Protein AF-A0A6A6PU22-F1 (afdb_monomer_lite)

pLDDT: mean 77.35, std 20.65, range [23.67, 95.69]

InterPro domains:
  IPR025676 Clr5 domain [PF14420] (5-61)
  IPR057940 Tri-helical domain [PF24465] (228-273)

Radius of gyration: 30.88 Å; chains: 1; bounding box: 72×54×76 Å

Sequence (273 aa):
MGRPPKYDWDDKRDICYKLWVVDKLSTPNIVKWFAEHFKLPESEVPSVSQFHQKFRNWNFPGRRDKWTEEEYEKLTARTKELFEHYVTAGDIQKTLKEEGWDLNDYDFRALRKKNGMLMRSMNGYKPLPSNKRPRTESDAVEGPTAEEEEQQQQSEDQATPEEDAQQTTLPPEEAARRAQRLAELQMQSDELLRTRKRRRRIRGYGPMPADDPSIGPRYGSETSLDECKAFLQLSNETYMELRDQFEAICREEGIIKMTLCADGQWQAAKDRL

Structure (mmCIF, N/CA/C/O backbone):
data_AF-A0A6A6PU22-F1
#
_entry.id   AF-A0A6A6PU22-F1
#
loop_
_atom_site.group_PDB
_atom_site.id
_atom_site.type_symbol
_atom_site.label_atom_id
_atom_site.label_alt_id
_atom_site.label_comp_id
_atom_site.label_asym_id
_atom_site.label_entity_id
_atom_site.label_seq_id
_atom_site.pdbx_PDB_ins_code
_atom_site.Cartn_x
_atom_site.Cartn_y
_atom_site.Cartn_z
_atom_site.occupancy
_atom_site.B_iso_or_equiv
_atom_site.auth_seq_id
_atom_site.auth_comp_id
_atom_site.auth_asym_id
_atom_site.auth_atom_id
_atom_site.pdbx_PDB_model_num
ATOM 1 N N . MET A 1 1 ? 43.662 0.567 -17.850 1.00 46.34 1 MET A N 1
ATOM 2 C CA . MET A 1 1 ? 42.733 -0.239 -18.672 1.00 46.34 1 MET A CA 1
ATOM 3 C C . MET A 1 1 ? 41.464 -0.482 -17.874 1.00 46.34 1 MET A C 1
ATOM 5 O O . MET A 1 1 ? 41.581 -0.864 -16.717 1.00 46.34 1 MET A O 1
ATOM 9 N N . GLY A 1 2 ? 40.284 -0.211 -18.437 1.00 62.62 2 GLY A N 1
ATOM 10 C CA . GLY A 1 2 ? 39.015 -0.526 -17.769 1.00 62.62 2 GLY A CA 1
ATOM 11 C C . GLY A 1 2 ? 38.776 -2.037 -17.714 1.00 62.62 2 GLY A C 1
ATOM 12 O O . GLY A 1 2 ? 39.268 -2.767 -18.574 1.00 62.62 2 GLY A O 1
ATOM 13 N N . ARG A 1 3 ? 38.028 -2.515 -16.711 1.00 57.47 3 ARG A N 1
ATOM 14 C CA . ARG A 1 3 ? 37.621 -3.927 -16.640 1.00 57.47 3 ARG A CA 1
ATOM 15 C C . ARG A 1 3 ? 36.766 -4.252 -17.878 1.00 57.47 3 ARG A C 1
ATOM 17 O O . ARG A 1 3 ? 35.803 -3.516 -18.106 1.00 57.47 3 ARG A O 1
ATOM 24 N N . PRO A 1 4 ? 37.073 -5.304 -18.660 1.00 61.69 4 PRO A N 1
ATOM 25 C CA . PRO A 1 4 ? 36.241 -5.668 -19.802 1.00 61.69 4 PRO A CA 1
ATOM 26 C C . PRO A 1 4 ? 34.808 -5.975 -19.331 1.00 61.69 4 PRO A C 1
ATOM 28 O O . PRO A 1 4 ? 34.630 -6.506 -18.225 1.00 61.69 4 PRO A O 1
ATOM 31 N N . PRO A 1 5 ? 33.776 -5.620 -20.118 1.00 65.88 5 PRO A N 1
ATOM 32 C CA . PRO A 1 5 ? 32.397 -5.930 -19.767 1.00 65.88 5 PRO A CA 1
ATOM 33 C C . PRO A 1 5 ? 32.222 -7.449 -19.634 1.00 65.88 5 PRO A C 1
ATOM 35 O O . PRO A 1 5 ? 32.740 -8.211 -20.444 1.00 65.88 5 PRO A O 1
ATOM 38 N N . LYS A 1 6 ? 31.475 -7.896 -18.612 1.00 72.31 6 LYS A N 1
ATOM 39 C CA . LYS A 1 6 ? 31.266 -9.331 -18.312 1.00 72.31 6 LYS A CA 1
ATOM 40 C C . LYS A 1 6 ? 30.592 -10.097 -19.467 1.00 72.31 6 LYS A C 1
ATOM 42 O O . LYS A 1 6 ? 30.650 -11.318 -19.501 1.00 72.31 6 LYS A O 1
ATOM 47 N N . TYR A 1 7 ? 29.930 -9.387 -20.375 1.00 80.56 7 TYR A N 1
ATOM 48 C CA . TYR A 1 7 ? 29.180 -9.950 -21.486 1.00 80.56 7 TYR A CA 1
ATOM 49 C C . TYR A 1 7 ? 29.300 -9.033 -22.703 1.00 80.56 7 TYR A C 1
ATOM 51 O O . TYR A 1 7 ? 29.216 -7.809 -22.553 1.00 80.56 7 TYR A O 1
ATOM 59 N N . ASP A 1 8 ? 29.484 -9.626 -23.879 1.00 84.06 8 ASP A N 1
ATOM 60 C CA . ASP A 1 8 ? 29.510 -8.924 -25.160 1.00 84.06 8 ASP A CA 1
ATOM 61 C C . ASP A 1 8 ? 28.083 -8.703 -25.679 1.00 84.06 8 ASP A C 1
ATOM 63 O O . ASP A 1 8 ? 27.262 -9.621 -25.667 1.00 84.06 8 ASP A O 1
ATOM 67 N N . TRP A 1 9 ? 27.791 -7.481 -26.118 1.00 85.94 9 TRP A N 1
ATOM 68 C CA . TRP A 1 9 ? 26.464 -7.025 -26.533 1.00 85.94 9 TRP A CA 1
ATOM 69 C C . TRP A 1 9 ? 26.402 -6.549 -27.988 1.00 85.94 9 TRP A C 1
ATOM 71 O O . TRP A 1 9 ? 25.303 -6.214 -28.439 1.00 85.94 9 TRP A O 1
ATOM 81 N N . ASP A 1 10 ? 27.532 -6.457 -28.689 1.00 79.38 10 ASP A N 1
ATOM 82 C CA . ASP A 1 10 ? 27.624 -5.672 -29.927 1.00 79.38 10 ASP A CA 1
ATOM 83 C C . ASP A 1 10 ? 26.895 -6.348 -31.107 1.00 79.38 10 ASP A C 1
ATOM 85 O O . ASP A 1 10 ? 26.256 -5.677 -31.915 1.00 79.38 10 ASP A O 1
ATOM 89 N N . ASP A 1 11 ? 26.870 -7.680 -31.126 1.00 85.19 11 ASP A N 1
ATOM 90 C CA . ASP A 1 11 ? 26.122 -8.560 -32.040 1.00 85.19 11 ASP A CA 1
ATOM 91 C C . ASP A 1 11 ? 24.646 -8.787 -31.637 1.00 85.19 11 ASP A C 1
ATOM 93 O O . ASP A 1 11 ? 23.828 -9.241 -32.437 1.00 85.19 11 ASP A O 1
ATOM 97 N N . LYS A 1 12 ? 24.274 -8.487 -30.387 1.00 88.75 12 LYS A N 1
ATOM 98 C CA . LYS A 1 12 ? 22.972 -8.874 -29.801 1.00 88.75 12 LYS A CA 1
ATOM 99 C C . LYS A 1 12 ? 21.911 -7.777 -29.856 1.00 88.75 12 LYS A C 1
ATOM 101 O O . LYS A 1 12 ? 20.768 -8.026 -29.465 1.00 88.75 12 LYS A O 1
ATOM 106 N N . ARG A 1 13 ? 22.253 -6.577 -30.337 1.00 91.44 13 ARG A N 1
ATOM 107 C CA . ARG A 1 13 ? 21.328 -5.433 -30.422 1.00 91.44 13 ARG A CA 1
ATOM 108 C C . ARG A 1 13 ? 20.092 -5.743 -31.263 1.00 91.44 13 ARG A C 1
ATOM 110 O O . ARG A 1 13 ? 18.983 -5.511 -30.792 1.00 91.44 13 ARG A O 1
ATOM 117 N N . ASP A 1 14 ? 20.261 -6.298 -32.457 1.00 92.50 14 ASP A N 1
ATOM 118 C CA . ASP A 1 14 ? 19.144 -6.484 -33.393 1.00 92.50 14 ASP A CA 1
ATOM 119 C C . ASP A 1 14 ? 18.253 -7.673 -32.991 1.00 92.50 14 ASP A C 1
ATOM 121 O O . ASP A 1 14 ? 17.027 -7.599 -33.086 1.00 92.50 14 ASP A O 1
ATOM 125 N N . ILE A 1 15 ? 18.855 -8.716 -32.406 1.00 92.88 15 ILE A N 1
ATOM 126 C CA . ILE A 1 15 ? 18.146 -9.815 -31.729 1.00 92.88 15 ILE A CA 1
ATOM 127 C C . ILE A 1 15 ? 17.276 -9.250 -30.597 1.00 92.88 15 ILE A C 1
ATOM 129 O O . ILE A 1 15 ? 16.075 -9.513 -30.534 1.00 92.88 15 ILE A O 1
ATOM 133 N N . CYS A 1 16 ? 17.859 -8.415 -29.731 1.00 92.44 16 CYS A N 1
ATOM 134 C CA . CYS A 1 16 ? 17.120 -7.746 -28.665 1.00 92.44 16 CYS A CA 1
ATOM 135 C C . CYS A 1 16 ? 16.016 -6.830 -29.208 1.00 92.44 16 CYS A C 1
ATOM 137 O O . CYS A 1 16 ? 14.939 -6.793 -28.623 1.00 92.44 16 CYS A O 1
ATOM 139 N N . TYR A 1 17 ? 16.261 -6.099 -30.301 1.00 92.88 17 TYR A N 1
ATOM 140 C CA . TYR A 1 17 ? 15.270 -5.218 -30.919 1.00 92.88 17 TYR A CA 1
ATOM 141 C C . TYR A 1 17 ? 14.059 -6.014 -31.406 1.00 92.88 17 TYR A C 1
ATOM 143 O O . TYR A 1 17 ? 12.930 -5.655 -31.076 1.00 92.88 17 TYR A O 1
ATOM 151 N N . LYS A 1 18 ? 14.279 -7.130 -32.113 1.00 94.19 18 LYS A N 1
ATOM 152 C CA . LYS A 1 18 ? 13.196 -8.011 -32.559 1.00 94.19 18 LYS A CA 1
ATOM 153 C C . LYS A 1 18 ? 12.369 -8.514 -31.371 1.00 94.19 18 LYS A C 1
ATOM 155 O O . LYS A 1 18 ? 11.173 -8.243 -31.308 1.00 94.19 18 LYS A O 1
ATOM 160 N N . LEU A 1 19 ? 13.015 -9.134 -30.384 1.00 93.44 19 LEU A N 1
ATOM 161 C CA . LEU A 1 19 ? 12.325 -9.731 -29.235 1.00 93.44 19 LEU A CA 1
ATOM 162 C C . LEU A 1 19 ? 11.590 -8.689 -28.366 1.00 93.44 19 LEU A C 1
ATOM 164 O O . LEU A 1 19 ? 10.535 -8.979 -27.806 1.00 93.44 19 LEU A O 1
ATOM 168 N N . TRP A 1 20 ? 12.141 -7.478 -28.228 1.00 92.38 20 TRP A N 1
ATOM 169 C CA . TRP A 1 20 ? 11.591 -6.421 -27.370 1.00 92.38 20 TRP A CA 1
ATOM 170 C C . TRP A 1 20 ? 10.543 -5.537 -28.055 1.00 92.38 20 TRP A C 1
ATOM 172 O O . TRP A 1 20 ? 9.548 -5.184 -27.422 1.00 92.38 20 TRP A O 1
ATOM 182 N N . VAL A 1 21 ? 10.777 -5.141 -29.310 1.00 91.06 21 VAL A N 1
ATOM 183 C CA . VAL A 1 21 ? 9.954 -4.160 -30.041 1.00 91.06 21 VAL A CA 1
ATOM 184 C C . VAL A 1 21 ? 8.928 -4.845 -30.935 1.00 91.06 21 VAL A C 1
ATOM 186 O O . VAL A 1 21 ? 7.766 -4.450 -30.922 1.00 91.06 21 VAL A O 1
ATOM 189 N N . VAL A 1 22 ? 9.346 -5.863 -31.693 1.00 91.00 22 VAL A N 1
ATOM 190 C CA . VAL A 1 22 ? 8.478 -6.564 -32.654 1.00 91.00 22 VAL A CA 1
ATOM 191 C C . VAL A 1 22 ? 7.647 -7.625 -31.936 1.00 91.00 22 VAL A C 1
ATOM 193 O O . VAL A 1 22 ? 6.422 -7.570 -31.963 1.00 91.00 22 VAL A O 1
ATOM 196 N N . ASP A 1 23 ? 8.308 -8.528 -31.211 1.00 91.44 23 ASP A N 1
ATOM 197 C CA . ASP A 1 23 ? 7.658 -9.660 -30.536 1.00 91.44 23 ASP A CA 1
ATOM 198 C C . ASP A 1 23 ? 7.106 -9.278 -29.138 1.00 91.44 23 ASP A C 1
ATOM 200 O O . ASP A 1 23 ? 6.469 -10.090 -28.466 1.00 91.44 23 ASP A O 1
ATOM 204 N N . LYS A 1 24 ? 7.360 -8.037 -28.679 1.00 89.88 24 LYS A N 1
ATOM 205 C CA . LYS A 1 24 ? 6.913 -7.436 -27.398 1.00 89.88 24 LYS A CA 1
ATOM 206 C C . LYS A 1 24 ? 7.135 -8.314 -26.148 1.00 89.88 24 LYS A C 1
ATOM 208 O O . LYS A 1 24 ? 6.423 -8.186 -25.146 1.00 89.88 24 LYS A O 1
ATOM 213 N N . LEU A 1 25 ? 8.163 -9.168 -26.149 1.00 91.19 25 LEU A N 1
ATOM 214 C CA . LEU A 1 25 ? 8.409 -10.149 -25.090 1.00 91.19 25 LEU A CA 1
ATOM 215 C C . LEU A 1 25 ? 8.799 -9.515 -23.747 1.00 91.19 25 LEU A C 1
ATOM 217 O O . LEU A 1 25 ? 9.496 -8.498 -23.649 1.00 91.19 25 LEU A O 1
ATOM 221 N N . SER A 1 26 ? 8.378 -10.164 -22.658 1.00 91.56 26 SER A N 1
ATOM 222 C CA . SER A 1 26 ? 8.794 -9.781 -21.308 1.00 91.56 26 SER A CA 1
ATOM 223 C C . SER A 1 26 ? 10.307 -9.989 -21.135 1.00 91.56 26 SER A C 1
ATOM 225 O O . SER A 1 26 ? 10.883 -10.919 -21.690 1.00 91.56 26 SER A O 1
ATOM 227 N N . THR A 1 27 ? 10.985 -9.149 -20.347 1.00 91.31 27 THR A N 1
ATOM 228 C CA . THR A 1 27 ? 12.440 -9.292 -20.133 1.00 91.31 27 THR A CA 1
ATOM 229 C C . THR A 1 27 ? 12.836 -10.646 -19.530 1.00 91.31 27 THR A C 1
ATOM 231 O O . THR A 1 27 ? 13.837 -11.188 -19.981 1.00 91.31 27 THR A O 1
ATOM 234 N N . PRO A 1 28 ? 12.076 -11.235 -18.581 1.00 92.75 28 PRO A N 1
ATOM 235 C CA . PRO A 1 28 ? 12.313 -12.613 -18.148 1.00 92.75 28 PRO A CA 1
ATOM 236 C C . PRO A 1 28 ? 12.214 -13.633 -19.292 1.00 92.75 28 PRO A C 1
ATOM 238 O O . PRO A 1 28 ? 13.047 -14.528 -19.378 1.00 92.75 28 PRO A O 1
ATOM 241 N N . ASN A 1 29 ? 11.259 -13.474 -20.216 1.00 93.50 29 ASN A N 1
ATOM 242 C CA . ASN A 1 29 ? 11.147 -14.360 -21.380 1.00 93.50 29 ASN A CA 1
ATOM 243 C C . ASN A 1 29 ? 12.301 -14.148 -22.372 1.00 93.50 29 ASN A C 1
ATOM 245 O O . ASN A 1 29 ? 12.759 -15.114 -22.966 1.00 93.50 29 ASN A O 1
ATOM 249 N N . ILE A 1 30 ? 12.817 -12.920 -22.510 1.00 92.56 30 ILE A N 1
ATOM 250 C CA . ILE A 1 30 ? 14.032 -12.644 -23.293 1.00 92.56 30 ILE A CA 1
ATOM 251 C C . ILE A 1 30 ? 15.245 -13.341 -22.659 1.00 92.56 30 ILE A C 1
ATOM 253 O O . ILE A 1 30 ? 15.998 -13.987 -23.375 1.00 92.56 30 ILE A O 1
ATOM 257 N N . VAL A 1 31 ? 15.420 -13.286 -21.333 1.00 92.00 31 VAL A N 1
ATOM 258 C CA . VAL A 1 31 ? 16.508 -14.006 -20.634 1.00 92.00 31 VAL A CA 1
ATOM 259 C C . VAL A 1 31 ? 16.431 -15.516 -20.903 1.00 92.00 31 VAL A C 1
ATOM 261 O O . VAL A 1 31 ? 17.437 -16.110 -21.287 1.00 92.00 31 VAL A O 1
ATOM 264 N N . LYS A 1 32 ? 15.238 -16.119 -20.798 1.00 92.12 32 LYS A N 1
ATOM 265 C CA . LYS A 1 32 ? 15.017 -17.539 -21.127 1.00 92.12 32 LYS A CA 1
ATOM 266 C C . LYS A 1 32 ? 15.314 -17.861 -22.590 1.00 92.12 32 LYS A C 1
ATOM 268 O O . LYS A 1 32 ? 16.071 -18.784 -22.864 1.00 92.12 32 LYS A O 1
ATOM 273 N N . TRP A 1 33 ? 14.808 -17.050 -23.520 1.00 93.62 33 TRP A N 1
ATOM 274 C CA . TRP A 1 33 ? 15.092 -17.197 -24.948 1.00 93.62 33 TRP A CA 1
ATOM 275 C C . TRP A 1 33 ? 16.598 -17.127 -25.236 1.00 93.62 33 TRP A C 1
ATOM 277 O O . TRP A 1 33 ? 17.108 -17.903 -26.035 1.00 93.62 33 TRP A O 1
ATOM 287 N N . PHE A 1 34 ? 17.338 -16.242 -24.558 1.00 91.00 34 PHE A N 1
ATOM 288 C CA . PHE A 1 34 ? 18.797 -16.169 -24.679 1.00 91.00 34 PHE A CA 1
ATOM 289 C C . PHE A 1 34 ? 19.492 -17.422 -24.119 1.00 91.00 34 PHE A C 1
ATOM 291 O O . PHE A 1 34 ? 20.426 -17.913 -24.751 1.00 91.00 34 PHE A O 1
ATOM 298 N N . ALA A 1 35 ? 19.037 -17.969 -22.987 1.00 91.00 35 ALA A N 1
ATOM 299 C CA . ALA A 1 35 ? 19.557 -19.230 -22.450 1.00 91.00 35 ALA A CA 1
ATOM 300 C C . ALA A 1 35 ? 19.345 -20.396 -23.437 1.00 91.00 35 ALA A C 1
ATOM 302 O O . ALA A 1 35 ? 20.285 -21.125 -23.750 1.00 91.00 35 ALA A O 1
ATOM 303 N N . GLU A 1 36 ? 18.138 -20.517 -23.996 1.00 92.44 36 GLU A N 1
ATOM 304 C CA . GLU A 1 36 ? 17.762 -21.553 -24.968 1.00 92.44 36 GLU A CA 1
ATOM 305 C C . GLU A 1 36 ? 18.513 -21.407 -26.304 1.00 92.44 36 GLU A C 1
ATOM 307 O O . GLU A 1 36 ? 19.119 -22.365 -26.789 1.00 92.44 36 GLU A O 1
ATOM 312 N N . HIS A 1 37 ? 18.519 -20.206 -26.891 1.00 89.44 37 HIS A N 1
ATOM 313 C CA . HIS A 1 37 ? 19.095 -19.939 -28.212 1.00 89.44 37 HIS A CA 1
ATOM 314 C C . HIS A 1 37 ? 20.625 -20.058 -28.228 1.00 89.44 37 HIS A C 1
ATOM 316 O O . HIS A 1 37 ? 21.193 -20.612 -29.169 1.00 89.44 37 HIS A O 1
ATOM 322 N N . PHE A 1 38 ? 21.303 -19.565 -27.186 1.00 87.69 38 PHE A N 1
ATOM 323 C CA . PHE A 1 38 ? 22.763 -19.657 -27.068 1.00 87.69 38 PHE A CA 1
ATOM 324 C C . PHE A 1 38 ? 23.237 -20.916 -26.321 1.00 87.69 38 PHE A C 1
ATOM 326 O O . PHE A 1 38 ? 24.442 -21.147 -26.247 1.00 87.69 38 PHE A O 1
ATOM 333 N N . LYS A 1 39 ? 22.314 -21.747 -25.811 1.00 86.94 39 LYS A N 1
ATOM 334 C CA . LYS A 1 39 ? 22.587 -22.960 -25.013 1.00 86.94 39 LYS A CA 1
ATOM 335 C C . LYS A 1 39 ? 23.471 -22.690 -23.788 1.00 86.94 39 LYS A C 1
ATOM 337 O O . LYS A 1 39 ? 24.333 -23.496 -23.441 1.00 86.94 39 LYS A O 1
ATOM 342 N N . LEU A 1 40 ? 23.251 -21.543 -23.148 1.00 85.88 40 LEU A N 1
ATOM 343 C CA . LEU A 1 40 ? 23.975 -21.094 -21.958 1.00 85.88 40 LEU A CA 1
ATOM 344 C C . LEU A 1 40 ? 23.133 -21.343 -20.698 1.00 85.88 40 LEU A C 1
ATOM 346 O O . LEU A 1 40 ? 21.909 -21.198 -20.753 1.00 85.88 40 LEU A O 1
ATOM 350 N N . PRO A 1 41 ? 23.748 -21.659 -19.545 1.00 83.81 41 PRO A N 1
ATOM 351 C CA . PRO A 1 41 ? 23.024 -21.681 -18.280 1.00 83.81 41 PRO A CA 1
ATOM 352 C C . PRO A 1 41 ? 22.524 -20.269 -17.929 1.00 83.81 41 PRO A C 1
ATOM 354 O O . PRO A 1 41 ? 23.190 -19.269 -18.204 1.00 83.81 41 PRO A O 1
ATOM 357 N N . GLU A 1 42 ? 21.366 -20.167 -17.268 1.00 79.44 42 GLU A N 1
ATOM 358 C CA . GLU A 1 42 ? 20.731 -18.877 -16.926 1.00 79.44 42 GLU A CA 1
ATOM 359 C C . GLU A 1 42 ? 21.626 -17.972 -16.043 1.00 79.44 42 GLU A C 1
ATOM 361 O O . GLU A 1 42 ? 21.473 -16.753 -16.035 1.00 79.44 42 GLU A O 1
ATOM 366 N N . SER A 1 43 ? 22.621 -18.548 -15.359 1.00 82.50 43 SER A N 1
ATOM 367 C CA . SER A 1 43 ? 23.655 -17.847 -14.582 1.00 82.50 43 SER A CA 1
ATOM 368 C C . SER A 1 43 ? 24.703 -17.092 -15.420 1.00 82.50 43 SER A C 1
ATOM 370 O O . SER A 1 43 ? 25.344 -16.164 -14.909 1.00 82.50 43 SER A O 1
ATOM 372 N N . GLU A 1 44 ? 24.902 -17.478 -16.683 1.00 83.25 44 GLU A N 1
ATOM 373 C CA . GLU A 1 44 ? 25.833 -16.839 -17.627 1.00 83.25 44 GLU A CA 1
ATOM 374 C C . GLU A 1 44 ? 25.142 -15.802 -18.522 1.00 83.25 44 GLU A C 1
ATOM 376 O O . GLU A 1 44 ? 25.787 -14.867 -19.006 1.00 83.25 44 GLU A O 1
ATOM 381 N N . VAL A 1 45 ? 23.822 -15.911 -18.686 1.00 86.69 45 VAL A N 1
ATOM 382 C CA . VAL A 1 45 ? 22.998 -14.908 -19.370 1.00 86.69 45 VAL A CA 1
ATOM 383 C C . VAL A 1 45 ? 22.958 -13.605 -18.544 1.00 86.69 45 VAL A C 1
ATOM 385 O O . VAL A 1 45 ? 22.936 -13.641 -17.309 1.00 86.69 45 VAL A O 1
ATOM 388 N N . PRO A 1 46 ? 22.950 -12.410 -19.171 1.00 88.38 46 PRO A N 1
ATOM 389 C CA . PRO A 1 46 ? 22.846 -11.160 -18.430 1.00 88.38 46 PRO A CA 1
ATOM 390 C C . PRO A 1 46 ? 21.557 -11.067 -17.616 1.00 88.38 46 PRO A C 1
ATOM 392 O O . PRO A 1 46 ? 20.477 -11.441 -18.066 1.00 88.38 46 PRO A O 1
ATOM 395 N N . SER A 1 47 ? 21.645 -10.482 -16.424 1.00 90.25 47 SER A N 1
ATOM 396 C CA . SER A 1 47 ? 20.463 -10.295 -15.582 1.00 90.25 47 SER A CA 1
ATOM 397 C C . SER A 1 47 ? 19.461 -9.313 -16.206 1.00 90.25 47 SER A C 1
ATOM 399 O O . SER A 1 47 ? 19.830 -8.402 -16.950 1.00 90.25 47 SER A O 1
ATOM 401 N N . VAL A 1 48 ? 18.183 -9.442 -15.832 1.00 90.94 48 VAL A N 1
ATOM 402 C CA . VAL A 1 48 ? 17.068 -8.576 -16.280 1.00 90.94 48 VAL A CA 1
ATOM 403 C C . VAL A 1 48 ? 17.410 -7.076 -16.220 1.00 90.94 48 VAL A C 1
ATOM 405 O O . VAL A 1 48 ? 17.082 -6.324 -17.137 1.00 90.94 48 VAL A O 1
ATOM 408 N N . SER A 1 49 ? 18.129 -6.643 -15.177 1.00 89.75 49 SER A N 1
ATOM 409 C CA . SER A 1 49 ? 18.570 -5.250 -15.007 1.00 89.75 49 SER A CA 1
ATOM 410 C C . SER A 1 49 ? 19.590 -4.801 -16.068 1.00 89.75 49 SER A C 1
ATOM 412 O O . SER A 1 49 ? 19.518 -3.670 -16.551 1.00 89.75 49 SER A O 1
ATOM 414 N N . GLN A 1 50 ? 20.498 -5.685 -16.500 1.00 91.50 50 GLN A N 1
ATOM 415 C CA . GLN A 1 50 ? 21.455 -5.388 -17.574 1.00 91.50 50 GLN A CA 1
ATOM 416 C C . GLN A 1 50 ? 20.746 -5.240 -18.924 1.00 91.50 50 GLN A C 1
ATOM 418 O O . GLN A 1 50 ? 21.025 -4.286 -19.649 1.00 91.50 50 GLN A O 1
ATOM 423 N N . PHE A 1 51 ? 19.763 -6.099 -19.222 1.00 92.44 51 PHE A N 1
ATOM 424 C CA . PHE A 1 51 ? 18.887 -5.919 -20.386 1.00 92.44 51 PHE A CA 1
ATOM 425 C C . PHE A 1 51 ? 18.148 -4.569 -20.328 1.00 92.44 51 PHE A C 1
ATOM 427 O O . PHE A 1 51 ? 18.197 -3.804 -21.287 1.00 92.44 51 PHE A O 1
ATOM 434 N N . HIS A 1 52 ? 17.552 -4.192 -19.187 1.00 91.12 52 HIS A N 1
ATOM 435 C CA . HIS A 1 52 ? 16.916 -2.868 -19.020 1.00 91.12 52 HIS A CA 1
ATOM 436 C C . HIS A 1 52 ? 17.892 -1.692 -19.151 1.00 91.12 52 HIS A C 1
ATOM 438 O O . HIS A 1 52 ? 17.500 -0.610 -19.587 1.00 91.12 52 HIS A O 1
ATOM 444 N N . GLN A 1 53 ? 19.154 -1.851 -18.752 1.00 91.88 53 GLN A N 1
ATOM 445 C CA . GLN A 1 53 ? 20.185 -0.838 -18.976 1.00 91.88 53 GLN A CA 1
ATOM 446 C C . GLN A 1 53 ? 20.525 -0.721 -20.467 1.00 91.88 53 GLN A C 1
ATOM 448 O O . GLN A 1 53 ? 20.572 0.387 -20.993 1.00 91.88 53 GLN A O 1
ATOM 453 N N . LYS A 1 54 ? 20.690 -1.843 -21.172 1.00 92.12 54 LYS A N 1
ATOM 454 C CA . LYS A 1 54 ? 21.020 -1.860 -22.604 1.00 92.12 54 LYS A CA 1
ATOM 455 C C . LYS A 1 54 ? 19.879 -1.348 -23.480 1.00 92.12 54 LYS A C 1
ATOM 457 O O . LYS A 1 54 ? 20.135 -0.521 -24.346 1.00 92.12 54 LYS A O 1
ATOM 462 N N . PHE A 1 55 ? 18.628 -1.714 -23.198 1.00 93.44 55 PHE A N 1
ATOM 463 C CA . PHE A 1 55 ? 17.462 -1.193 -23.928 1.00 93.44 55 PHE A CA 1
ATOM 464 C C . PHE A 1 55 ? 17.318 0.329 -23.774 1.00 93.44 55 PHE A C 1
ATOM 466 O O . PHE A 1 55 ? 16.982 1.009 -24.741 1.00 93.44 55 PHE A O 1
ATOM 473 N N . ARG A 1 56 ? 17.649 0.881 -22.593 1.00 90.88 56 ARG A N 1
ATOM 474 C CA . ARG A 1 56 ? 17.746 2.336 -22.387 1.00 90.88 56 ARG A CA 1
ATOM 475 C C . ARG A 1 56 ? 18.902 2.946 -23.181 1.00 90.88 56 ARG A C 1
ATOM 477 O O . ARG A 1 56 ? 18.679 3.904 -23.905 1.00 90.88 56 ARG A O 1
ATOM 484 N N . ASN A 1 57 ? 20.104 2.372 -23.106 1.00 91.94 57 ASN A N 1
ATOM 485 C CA . ASN A 1 57 ? 21.280 2.872 -23.833 1.00 91.94 57 ASN A CA 1
ATOM 486 C C . ASN A 1 57 ? 21.109 2.827 -25.365 1.00 91.94 57 ASN A C 1
ATOM 488 O O . ASN A 1 57 ? 21.685 3.650 -26.070 1.00 91.94 57 ASN A O 1
ATOM 492 N N . TRP A 1 58 ? 20.331 1.876 -25.886 1.00 92.44 58 TRP A N 1
ATOM 493 C CA . TRP A 1 58 ? 20.010 1.755 -27.311 1.00 92.44 58 TRP A CA 1
ATOM 494 C C . TRP A 1 58 ? 18.757 2.534 -27.742 1.00 92.44 58 TRP A C 1
ATOM 496 O O . TRP A 1 58 ? 18.392 2.459 -28.915 1.00 92.44 58 TRP A O 1
ATOM 506 N N . ASN A 1 59 ? 18.116 3.275 -26.828 1.00 90.62 59 ASN A N 1
ATOM 507 C CA . ASN A 1 59 ? 16.883 4.037 -27.054 1.00 90.62 59 ASN A CA 1
ATOM 508 C C . ASN A 1 59 ? 15.732 3.201 -27.645 1.00 90.62 59 ASN A C 1
ATOM 510 O O . ASN A 1 59 ? 15.007 3.658 -28.529 1.00 90.62 59 ASN A O 1
ATOM 514 N N . PHE A 1 60 ? 15.553 1.964 -27.173 1.00 92.38 60 PHE A N 1
ATOM 515 C CA . PHE A 1 60 ? 14.421 1.145 -27.607 1.00 92.38 60 PHE A CA 1
ATOM 516 C C . PHE A 1 60 ? 13.095 1.732 -27.087 1.00 92.38 60 PHE A C 1
ATOM 518 O O . PHE A 1 60 ? 13.036 2.171 -25.932 1.00 92.38 60 PHE A O 1
ATOM 525 N N . PRO A 1 61 ? 12.014 1.719 -27.894 1.00 87.56 61 PRO A N 1
ATOM 526 C CA . PRO A 1 61 ? 10.691 2.128 -27.433 1.00 87.56 61 PRO A CA 1
ATOM 527 C C . PRO A 1 61 ? 10.201 1.220 -26.295 1.00 87.56 61 PRO A C 1
ATOM 529 O O . PRO A 1 61 ? 10.690 0.106 -26.104 1.00 87.56 61 PRO A O 1
ATOM 532 N N . GLY A 1 62 ? 9.228 1.687 -25.512 1.00 83.50 62 GLY A N 1
ATOM 533 C CA . GLY A 1 62 ? 8.567 0.836 -24.519 1.00 83.50 62 GLY A CA 1
ATOM 534 C C . GLY A 1 62 ? 7.763 -0.280 -25.196 1.00 83.50 62 GLY A C 1
ATOM 535 O O . GLY A 1 62 ? 7.246 -0.083 -26.287 1.00 83.50 62 GLY A 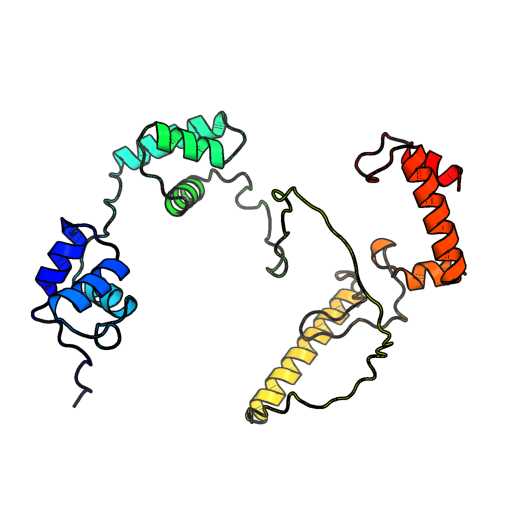O 1
ATOM 536 N N . ARG A 1 63 ? 7.617 -1.443 -24.541 1.00 81.75 63 ARG A N 1
ATOM 537 C CA . ARG A 1 63 ? 6.812 -2.565 -25.083 1.00 81.75 63 ARG A CA 1
ATOM 538 C C . ARG A 1 63 ? 5.326 -2.241 -25.250 1.00 81.75 63 ARG A C 1
ATOM 540 O O . ARG A 1 63 ? 4.651 -2.875 -26.053 1.00 81.75 63 ARG A O 1
ATOM 547 N N . ARG A 1 64 ? 4.812 -1.319 -24.431 1.00 78.69 64 ARG A N 1
ATOM 548 C CA . ARG A 1 64 ? 3.473 -0.753 -24.591 1.00 78.69 64 ARG A CA 1
ATOM 549 C C . ARG A 1 64 ? 3.590 0.498 -25.434 1.00 78.69 64 ARG A C 1
ATOM 551 O O . ARG A 1 64 ? 4.397 1.375 -25.113 1.00 78.69 64 ARG A O 1
ATOM 558 N N . ASP A 1 65 ? 2.757 0.566 -26.459 1.00 79.06 65 ASP A N 1
ATOM 559 C CA . ASP A 1 65 ? 2.555 1.791 -27.208 1.00 79.06 65 ASP A CA 1
ATOM 560 C C . ASP A 1 65 ? 1.944 2.821 -26.254 1.00 79.06 65 ASP A C 1
ATOM 562 O O . ASP A 1 65 ? 1.097 2.499 -25.415 1.00 79.06 65 ASP A O 1
ATOM 566 N N . LYS A 1 66 ? 2.442 4.054 -26.311 1.00 78.94 66 LYS A N 1
ATOM 567 C CA . LYS A 1 66 ? 1.840 5.148 -25.551 1.00 78.94 66 LYS A CA 1
ATOM 568 C C . LYS A 1 66 ? 0.572 5.558 -26.283 1.00 78.94 66 LYS A C 1
ATOM 570 O O . LYS A 1 66 ? 0.634 5.748 -27.495 1.00 78.94 66 LYS A O 1
ATOM 575 N N . TRP A 1 67 ? -0.520 5.754 -25.547 1.00 83.06 67 TRP A N 1
ATOM 576 C CA . TRP A 1 67 ? -1.705 6.404 -26.099 1.00 83.06 67 TRP A CA 1
ATOM 577 C C . TRP A 1 67 ? -1.315 7.740 -26.731 1.00 83.06 67 TRP A C 1
ATOM 579 O O . TRP A 1 67 ? -0.516 8.499 -26.169 1.00 83.06 67 TRP A O 1
ATOM 589 N N . THR A 1 68 ? -1.876 8.003 -27.902 1.00 86.31 68 THR A N 1
ATOM 590 C CA . THR A 1 68 ? -1.854 9.321 -28.534 1.00 86.31 68 THR A CA 1
ATOM 591 C C . THR A 1 68 ? -2.559 10.341 -27.636 1.00 86.31 68 THR A C 1
ATOM 593 O O . THR A 1 68 ? -3.353 9.972 -26.768 1.00 86.31 68 THR A O 1
ATOM 596 N N . GLU A 1 69 ? -2.289 11.638 -27.818 1.00 87.06 69 GLU A N 1
ATOM 597 C CA . GLU A 1 69 ? -2.924 12.662 -26.972 1.00 87.06 69 GLU A CA 1
ATOM 598 C C . GLU A 1 69 ? -4.458 12.635 -27.129 1.00 87.06 69 GLU A C 1
ATOM 600 O O . GLU A 1 69 ? -5.171 12.710 -26.135 1.00 87.06 69 GLU A O 1
ATOM 605 N N . GLU A 1 70 ? -4.975 12.380 -28.339 1.00 88.00 70 GLU A N 1
ATOM 606 C CA . GLU A 1 70 ? -6.417 12.216 -28.585 1.00 88.00 70 GLU A CA 1
ATOM 607 C C . GLU A 1 70 ? -7.031 11.021 -27.840 1.00 88.00 70 GLU A C 1
ATOM 609 O O . GLU A 1 70 ? -8.142 11.108 -27.316 1.00 88.00 70 GLU A O 1
ATOM 614 N N . GLU A 1 71 ? -6.339 9.879 -27.805 1.00 88.31 71 GLU A N 1
ATOM 615 C CA . GLU A 1 71 ? -6.770 8.709 -27.033 1.00 88.31 71 GLU A CA 1
ATOM 616 C C . GLU A 1 71 ? -6.730 9.008 -25.534 1.00 88.31 71 GLU A C 1
ATOM 618 O O . GLU A 1 71 ? -7.669 8.665 -24.819 1.00 88.31 71 GLU A O 1
ATOM 623 N N . TYR A 1 72 ? -5.688 9.699 -25.061 1.00 88.62 72 TYR A N 1
ATOM 624 C CA . TYR A 1 72 ? -5.559 10.128 -23.670 1.00 88.62 72 TYR A CA 1
ATOM 625 C C . TYR A 1 72 ? -6.666 11.118 -23.259 1.00 88.62 72 TYR A C 1
ATOM 627 O O . TYR A 1 72 ? -7.180 11.037 -22.137 1.00 88.62 72 TYR A O 1
ATOM 635 N N . GLU A 1 73 ? -7.072 12.026 -24.150 1.00 90.19 73 GLU A N 1
ATOM 636 C CA . GLU A 1 73 ? -8.201 12.940 -23.951 1.00 90.19 73 GLU A CA 1
ATOM 637 C C . GLU A 1 73 ? -9.539 12.194 -23.905 1.00 90.19 73 GLU A C 1
ATOM 639 O O . GLU A 1 73 ? -10.283 12.361 -22.936 1.00 90.19 73 GLU A O 1
ATOM 644 N N . LYS A 1 74 ? -9.819 11.318 -24.883 1.00 91.62 74 LYS A N 1
ATOM 645 C CA . LYS A 1 74 ? -11.033 10.473 -24.924 1.00 91.62 74 LYS A CA 1
ATOM 646 C C . LYS A 1 74 ? -11.150 9.611 -23.663 1.00 91.62 74 LYS A C 1
ATOM 648 O O . LYS A 1 74 ? -12.183 9.624 -22.994 1.00 91.62 74 LYS A O 1
ATOM 653 N N . LEU A 1 75 ? -10.063 8.941 -23.284 1.00 90.69 75 LEU A N 1
ATOM 654 C CA . LEU A 1 75 ? -9.949 8.162 -22.053 1.00 90.69 75 LEU A CA 1
ATOM 655 C C . LEU A 1 75 ? -10.164 9.029 -20.804 1.00 90.69 75 LEU A C 1
ATOM 657 O O . LEU A 1 75 ? -10.872 8.625 -19.882 1.00 90.69 75 LEU A O 1
ATOM 661 N N . THR A 1 76 ? -9.581 10.229 -20.755 1.00 90.81 76 THR A N 1
ATOM 662 C CA . THR A 1 76 ? -9.765 11.169 -19.639 1.00 90.81 76 THR A CA 1
ATOM 663 C C . THR A 1 76 ? -11.219 11.624 -19.520 1.00 90.81 76 THR A C 1
ATOM 665 O O . THR A 1 76 ? -11.741 11.654 -18.407 1.00 90.81 76 THR A O 1
ATOM 668 N N . ALA A 1 77 ? -11.877 11.957 -20.633 1.00 91.12 77 ALA A N 1
ATOM 669 C CA . ALA A 1 77 ? -13.281 12.355 -20.663 1.00 91.12 77 ALA A CA 1
ATOM 670 C C . ALA A 1 77 ? -14.193 11.214 -20.189 1.00 91.12 77 ALA A C 1
ATOM 672 O O . ALA A 1 77 ? -14.966 11.405 -19.251 1.00 91.12 77 ALA A O 1
ATOM 673 N N . ARG A 1 78 ? -14.016 10.005 -20.737 1.00 91.31 78 ARG A N 1
ATOM 674 C CA . ARG A 1 78 ? -14.784 8.822 -20.331 1.00 91.31 78 ARG A CA 1
ATOM 675 C C . ARG A 1 78 ? -14.555 8.454 -18.865 1.00 91.31 78 ARG A C 1
ATOM 677 O O . ARG A 1 78 ? -15.500 8.179 -18.138 1.00 91.31 78 ARG A O 1
ATOM 684 N N . THR A 1 79 ? -13.313 8.529 -18.384 1.00 89.88 79 THR A N 1
ATOM 685 C CA . THR A 1 79 ? -13.005 8.273 -16.966 1.00 89.88 79 THR A CA 1
ATOM 686 C C . THR A 1 79 ? -13.656 9.308 -16.040 1.00 89.88 79 THR A C 1
ATOM 688 O O . THR A 1 79 ? -14.025 8.944 -14.929 1.00 89.88 79 THR A O 1
ATOM 691 N N . LYS A 1 80 ? -13.823 10.572 -16.466 1.00 88.25 80 LYS A N 1
ATOM 692 C CA . LYS A 1 80 ? -14.548 11.598 -15.689 1.00 88.25 80 LYS A CA 1
ATOM 693 C C . LYS A 1 80 ? -16.045 11.306 -15.617 1.00 88.25 80 LYS A C 1
ATOM 695 O O . LYS A 1 80 ? -16.584 11.298 -14.521 1.00 88.25 80 LYS A O 1
ATOM 700 N N . GLU A 1 81 ? -16.674 10.990 -16.746 1.00 90.44 81 GLU A N 1
ATOM 701 C CA . GLU A 1 81 ? -18.085 10.583 -16.809 1.00 90.44 81 GLU A CA 1
ATOM 702 C C . GLU A 1 81 ? -18.353 9.372 -15.894 1.00 90.44 81 GLU A C 1
ATOM 704 O O . GLU A 1 81 ? -19.228 9.399 -15.030 1.00 90.44 81 GLU A O 1
ATOM 709 N N . LEU A 1 82 ? -17.516 8.333 -15.989 1.00 89.12 82 LEU A N 1
ATOM 710 C CA . LEU A 1 82 ? -17.588 7.178 -15.093 1.00 89.12 82 LEU A CA 1
ATOM 711 C C . LEU A 1 82 ? -17.298 7.560 -13.625 1.00 89.12 82 LEU A C 1
ATOM 713 O O . LEU A 1 82 ? -17.877 6.977 -12.718 1.00 89.12 82 LEU A O 1
ATOM 717 N N . PHE A 1 83 ? -16.439 8.543 -13.352 1.00 85.31 83 PHE A N 1
ATOM 718 C CA . PHE A 1 83 ? -16.169 9.013 -11.988 1.00 85.31 83 PHE A CA 1
ATOM 719 C C . PHE A 1 83 ? -17.329 9.819 -11.376 1.00 85.31 83 PHE A C 1
ATOM 721 O O . PHE A 1 83 ? -17.467 9.840 -10.155 1.00 85.31 83 PHE A O 1
ATOM 728 N N . GLU A 1 84 ? -18.176 10.444 -12.195 1.00 84.50 84 GLU A N 1
ATOM 729 C CA . GLU A 1 84 ? -19.406 11.116 -11.752 1.00 84.50 84 GLU A CA 1
ATOM 730 C C . GLU A 1 84 ? -20.541 10.117 -11.457 1.00 84.50 84 GLU A C 1
ATOM 732 O O . GLU A 1 84 ? -21.367 10.368 -10.578 1.00 84.50 84 GLU A O 1
ATOM 737 N N . HIS A 1 85 ? -20.560 8.963 -12.137 1.00 78.12 85 HIS A N 1
ATOM 738 C CA . HIS A 1 85 ? -21.609 7.946 -11.990 1.00 78.12 85 HIS A CA 1
ATOM 739 C C . HIS A 1 85 ? -21.279 6.778 -11.041 1.00 78.12 85 HIS A C 1
ATOM 741 O O . HIS A 1 85 ? -22.198 6.210 -10.449 1.00 78.12 85 HIS A O 1
ATOM 747 N N . TYR A 1 86 ? -20.009 6.389 -10.883 1.00 71.81 86 TYR A N 1
ATOM 748 C CA . TYR A 1 86 ? -19.622 5.175 -10.150 1.00 71.81 86 TYR A CA 1
ATOM 749 C C . TYR A 1 86 ? -18.995 5.469 -8.783 1.00 71.81 86 TYR A C 1
ATOM 751 O O . TYR A 1 86 ? -18.091 6.289 -8.635 1.00 71.81 86 TYR A O 1
ATOM 759 N N . VAL A 1 87 ? -19.424 4.709 -7.771 1.00 63.44 87 VAL A N 1
ATOM 760 C CA . VAL A 1 87 ? -18.982 4.876 -6.376 1.00 63.44 87 VAL A CA 1
ATOM 761 C C . VAL A 1 87 ? -17.566 4.332 -6.135 1.00 63.44 87 VAL A C 1
ATOM 763 O O . VAL A 1 87 ? -16.858 4.839 -5.259 1.00 63.44 87 VAL A O 1
ATOM 766 N N . THR A 1 88 ? -17.118 3.313 -6.885 1.00 78.00 88 THR A N 1
ATOM 767 C CA . THR A 1 88 ? -15.816 2.663 -6.645 1.00 78.00 88 THR A CA 1
ATOM 768 C C . THR A 1 88 ? -14.817 2.797 -7.793 1.00 78.00 88 THR A C 1
ATOM 770 O O . THR A 1 88 ? -15.138 2.884 -8.975 1.00 78.00 88 THR A O 1
ATOM 773 N N . ALA A 1 89 ? -13.539 2.771 -7.413 1.00 81.12 89 ALA A N 1
ATOM 774 C CA . ALA A 1 89 ? -12.405 2.797 -8.327 1.00 81.12 89 ALA A CA 1
ATOM 775 C C . ALA A 1 89 ? -12.303 1.557 -9.231 1.00 81.12 89 ALA A C 1
ATOM 777 O O . ALA A 1 89 ? -11.733 1.661 -10.316 1.00 81.12 89 ALA A O 1
ATOM 778 N N . GLY A 1 90 ? -12.765 0.400 -8.745 1.00 84.19 90 GLY A N 1
ATOM 779 C CA . GLY A 1 90 ? -12.641 -0.878 -9.445 1.00 84.19 90 GLY A CA 1
ATOM 780 C C . GLY A 1 90 ? -13.618 -0.973 -10.608 1.00 84.19 90 GLY A C 1
ATOM 781 O O . GLY A 1 90 ? -13.219 -1.363 -11.703 1.00 84.19 90 GLY A O 1
ATOM 782 N N . ASP A 1 91 ? -14.855 -0.525 -10.390 1.00 86.81 91 ASP A N 1
ATOM 783 C CA . ASP A 1 91 ? -15.918 -0.564 -11.398 1.00 86.81 91 ASP A CA 1
ATOM 784 C C . ASP A 1 91 ? -15.544 0.282 -12.619 1.00 86.81 91 ASP A C 1
ATOM 786 O O . ASP A 1 91 ? -15.557 -0.221 -13.737 1.00 86.81 91 ASP A O 1
ATOM 790 N N . ILE A 1 92 ? -15.062 1.513 -12.398 1.00 87.56 92 ILE A N 1
ATOM 791 C CA . ILE A 1 92 ? -14.567 2.404 -13.463 1.00 87.56 92 ILE A CA 1
ATOM 792 C C . ILE A 1 92 ? -13.481 1.710 -14.304 1.00 87.56 92 ILE A C 1
ATOM 794 O O . ILE A 1 92 ? -13.511 1.766 -15.531 1.00 87.56 92 ILE A O 1
ATOM 798 N N . GLN A 1 93 ? -12.517 1.031 -13.667 1.00 89.38 93 GLN A N 1
ATOM 799 C CA . GLN A 1 93 ? -11.455 0.330 -14.396 1.00 89.38 93 GLN A CA 1
ATOM 800 C C . GLN A 1 93 ? -11.982 -0.904 -15.149 1.00 89.38 93 GLN A C 1
ATOM 802 O O . GLN A 1 93 ? -11.463 -1.227 -16.217 1.00 89.38 93 GLN A O 1
ATOM 807 N N . LYS A 1 94 ? -12.994 -1.596 -14.611 1.00 89.81 94 LYS A N 1
ATOM 808 C CA . LYS A 1 94 ? -13.648 -2.737 -15.263 1.00 89.81 94 LYS A CA 1
ATOM 809 C C . LYS A 1 94 ? -14.400 -2.286 -16.515 1.00 89.81 94 LYS A C 1
ATOM 811 O O . LYS A 1 94 ? -14.139 -2.830 -17.582 1.00 89.81 94 LYS A O 1
ATOM 816 N N . THR A 1 95 ? -15.223 -1.243 -16.411 1.00 90.06 95 THR A N 1
ATOM 817 C CA . THR A 1 95 ? -15.969 -0.673 -17.542 1.00 90.06 95 THR A CA 1
ATOM 818 C C . THR A 1 95 ? -15.035 -0.174 -18.646 1.00 90.06 95 THR A C 1
ATOM 820 O O . THR A 1 95 ? -15.238 -0.511 -19.805 1.00 90.06 95 THR A O 1
ATOM 823 N N . LEU A 1 96 ? -13.938 0.519 -18.311 1.00 90.44 96 LEU A N 1
ATOM 824 C CA . LEU A 1 96 ? -12.958 0.936 -19.324 1.00 90.44 96 LEU A CA 1
ATOM 825 C C . LEU A 1 96 ? -12.266 -0.260 -20.015 1.00 90.44 96 LEU A C 1
ATOM 827 O O . LEU A 1 96 ? -11.994 -0.203 -21.211 1.00 90.44 96 LEU A O 1
ATOM 831 N N . LYS A 1 97 ? -12.005 -1.367 -19.305 1.00 90.31 97 LYS A N 1
ATOM 832 C CA . LYS A 1 97 ? -11.483 -2.599 -19.930 1.00 90.31 97 LYS A CA 1
ATOM 833 C C . LYS A 1 97 ? -12.520 -3.276 -20.832 1.00 90.31 97 LYS A C 1
ATOM 835 O O . LYS A 1 97 ? -12.151 -3.782 -21.886 1.00 90.31 97 LYS A O 1
ATOM 840 N N . GLU A 1 98 ? -13.795 -3.268 -20.446 1.00 89.56 98 GLU A N 1
ATOM 841 C CA . GLU A 1 98 ? -14.911 -3.779 -21.261 1.00 89.56 98 GLU A CA 1
ATOM 842 C C . GLU A 1 98 ? -15.128 -2.936 -22.534 1.00 89.56 98 GLU A C 1
ATOM 844 O O . GLU A 1 98 ? -15.437 -3.484 -23.587 1.00 89.56 98 GLU A O 1
ATOM 849 N N . GLU A 1 99 ? -14.867 -1.627 -22.470 1.00 88.62 99 GLU A N 1
ATOM 850 C CA . GLU A 1 99 ? -14.836 -0.700 -23.616 1.00 88.62 99 GLU A CA 1
ATOM 851 C C . GLU A 1 99 ? -13.596 -0.853 -24.522 1.00 88.62 99 GLU A C 1
ATOM 853 O O . GLU A 1 99 ? -13.498 -0.182 -25.548 1.00 88.62 99 GLU A O 1
ATOM 858 N N . GLY A 1 100 ? -12.652 -1.737 -24.177 1.00 87.19 100 GLY A N 1
ATOM 859 C CA . GLY A 1 100 ? -11.474 -2.056 -24.992 1.00 87.19 100 GLY A CA 1
ATOM 860 C C . GLY A 1 100 ? -10.198 -1.270 -24.665 1.00 87.19 100 GLY A C 1
ATOM 861 O O . GLY A 1 100 ? -9.207 -1.403 -25.382 1.00 87.19 100 GLY A O 1
ATOM 862 N N . TRP A 1 101 ? -10.166 -0.483 -23.585 1.00 85.69 101 TRP A N 1
ATOM 863 C CA . TRP A 1 101 ? -8.950 0.214 -23.155 1.00 85.69 101 TRP A CA 1
ATOM 864 C C . TRP A 1 101 ? -7.994 -0.737 -22.403 1.00 85.69 101 TRP A C 1
ATOM 866 O O . TRP A 1 101 ? -8.322 -1.212 -21.311 1.00 85.69 101 TRP A O 1
ATOM 876 N N . ASP A 1 102 ? -6.776 -0.967 -22.922 1.00 80.31 102 ASP A N 1
ATOM 877 C CA . ASP A 1 102 ? -5.715 -1.750 -22.243 1.00 80.31 102 ASP A CA 1
ATOM 878 C C . ASP A 1 102 ? -5.103 -0.983 -21.048 1.00 80.31 102 ASP A C 1
ATOM 880 O O . ASP A 1 102 ? -3.978 -0.478 -21.069 1.00 80.31 102 ASP A O 1
ATOM 884 N N . LEU A 1 103 ? -5.900 -0.848 -19.986 1.00 82.81 103 LEU A N 1
ATOM 885 C CA . LEU A 1 103 ? -5.581 -0.113 -18.765 1.00 82.81 103 LEU A CA 1
ATOM 886 C C . LEU A 1 103 ? -5.044 -1.024 -17.668 1.00 82.81 103 LEU A C 1
ATOM 888 O O . LEU A 1 103 ? -5.779 -1.594 -16.851 1.00 82.81 103 LEU A O 1
ATOM 892 N N . ASN A 1 104 ? -3.725 -1.066 -17.572 1.00 85.00 104 ASN A N 1
ATOM 893 C CA . ASN A 1 104 ? -3.040 -1.580 -16.398 1.00 85.00 104 ASN A CA 1
ATOM 894 C C . ASN A 1 104 ? -3.277 -0.670 -15.168 1.00 85.00 104 ASN A C 1
ATOM 896 O O . ASN A 1 104 ? -3.390 0.552 -15.275 1.00 85.00 104 ASN A O 1
ATOM 900 N N . ASP A 1 105 ? -3.331 -1.271 -13.976 1.00 84.25 105 ASP A N 1
ATOM 901 C CA . ASP A 1 105 ? -3.667 -0.612 -12.703 1.00 84.25 105 ASP A CA 1
ATOM 902 C C . ASP A 1 105 ? -2.791 0.606 -12.394 1.00 84.25 105 ASP A C 1
ATOM 904 O O . ASP A 1 105 ? -3.253 1.591 -11.814 1.00 84.25 105 ASP A O 1
ATOM 908 N N . TYR A 1 106 ? -1.509 0.536 -12.760 1.00 86.56 106 TYR A N 1
ATOM 909 C CA . TYR A 1 106 ? -0.573 1.644 -12.591 1.00 86.56 106 TYR A CA 1
ATOM 910 C C . TYR A 1 106 ? -0.979 2.851 -13.441 1.00 86.56 106 TYR A C 1
ATOM 912 O O . TYR A 1 106 ? -1.044 3.971 -12.934 1.00 86.56 106 TYR A O 1
ATOM 920 N N . ASP A 1 107 ? -1.300 2.608 -14.709 1.00 86.62 107 ASP A N 1
ATOM 921 C CA . ASP A 1 107 ? -1.599 3.640 -15.696 1.00 86.62 107 ASP A CA 1
ATOM 922 C C . ASP A 1 107 ? -2.964 4.286 -15.401 1.00 86.62 107 ASP A C 1
ATOM 924 O O . ASP A 1 107 ? -3.080 5.511 -15.405 1.00 86.62 107 ASP A O 1
ATOM 928 N N . PHE A 1 108 ? -3.956 3.499 -14.965 1.00 88.19 108 PHE A N 1
ATOM 929 C CA . PHE A 1 108 ? -5.232 4.006 -14.443 1.00 88.19 108 PHE A CA 1
ATOM 930 C C . PHE A 1 108 ? -5.064 4.874 -13.177 1.00 88.19 108 PHE A C 1
ATOM 932 O O . PHE A 1 108 ? -5.658 5.951 -13.060 1.00 88.19 108 PHE A O 1
ATOM 939 N N . ARG A 1 109 ? -4.213 4.463 -12.224 1.00 86.31 109 ARG A N 1
ATOM 940 C CA . ARG A 1 109 ? -3.900 5.280 -11.033 1.00 86.31 109 ARG A CA 1
ATOM 941 C C . ARG A 1 109 ? -3.147 6.562 -11.402 1.00 86.31 109 ARG A C 1
ATOM 943 O O . ARG A 1 109 ? -3.405 7.605 -10.798 1.00 86.31 109 ARG A O 1
ATOM 950 N N . ALA A 1 110 ? -2.247 6.508 -12.384 1.00 86.75 110 ALA A N 1
ATOM 951 C CA . ALA A 1 110 ? -1.514 7.668 -12.885 1.00 86.75 110 ALA A CA 1
ATOM 952 C C . ALA A 1 110 ? -2.443 8.666 -13.599 1.00 86.75 110 ALA A C 1
ATOM 954 O O . ALA A 1 110 ? -2.405 9.853 -13.275 1.00 86.75 110 ALA A O 1
ATOM 955 N N . LEU A 1 111 ? -3.331 8.179 -14.473 1.00 88.44 111 LEU A N 1
ATOM 956 C CA . LEU A 1 111 ? -4.401 8.936 -15.133 1.00 88.44 111 LEU A CA 1
ATOM 957 C C . LEU A 1 111 ? -5.266 9.678 -14.105 1.00 88.44 111 LEU A C 1
ATOM 959 O O . LEU A 1 111 ? -5.406 10.901 -14.159 1.00 88.44 111 LEU A O 1
ATOM 963 N N . ARG A 1 112 ? -5.787 8.959 -13.101 1.00 87.12 112 ARG A N 1
ATOM 964 C CA . ARG A 1 112 ? -6.600 9.562 -12.035 1.00 87.12 112 ARG A CA 1
ATOM 965 C C . ARG A 1 112 ? -5.832 10.579 -11.198 1.00 87.12 112 ARG A C 1
ATOM 967 O O . ARG A 1 112 ? -6.403 11.605 -10.842 1.00 87.12 112 ARG A O 1
ATOM 974 N N . LYS A 1 113 ? -4.547 10.340 -10.914 1.00 85.31 113 LYS A N 1
ATOM 975 C CA . LYS A 1 113 ? -3.691 11.301 -10.202 1.00 85.31 113 LYS A CA 1
ATOM 976 C C . LYS A 1 113 ? -3.434 12.568 -11.030 1.00 85.31 113 LYS A C 1
ATOM 978 O O . LYS A 1 113 ? -3.558 13.655 -10.476 1.00 85.31 113 LYS A O 1
ATOM 983 N N . LYS A 1 114 ? -3.101 12.446 -12.324 1.00 86.00 114 LYS A N 1
ATOM 984 C CA . LYS A 1 114 ? -2.867 13.586 -13.239 1.00 86.00 114 LYS A CA 1
ATOM 985 C C . LYS A 1 114 ? -4.130 14.442 -13.398 1.00 86.00 114 LYS A C 1
ATOM 987 O O . LYS A 1 114 ? -4.032 15.661 -13.427 1.00 86.00 114 LYS A O 1
ATOM 992 N N . ASN A 1 115 ? -5.300 13.805 -13.417 1.00 84.12 115 ASN A N 1
ATOM 993 C CA . ASN A 1 115 ? -6.595 14.460 -13.604 1.00 84.12 115 ASN A CA 1
ATOM 994 C C . ASN A 1 115 ? -7.330 14.817 -12.290 1.00 84.12 115 ASN A C 1
ATOM 996 O O . ASN A 1 115 ? -8.498 15.191 -12.338 1.00 84.12 115 ASN A O 1
ATOM 1000 N N . GLY A 1 116 ? -6.700 14.670 -11.117 1.00 79.12 116 GLY A N 1
ATOM 1001 C CA . GLY A 1 116 ? -7.304 15.029 -9.823 1.00 79.12 116 GLY A CA 1
ATOM 1002 C C . GLY A 1 116 ? -8.481 14.154 -9.356 1.00 79.12 116 GLY A C 1
ATOM 1003 O O . GLY A 1 116 ? -9.085 14.460 -8.333 1.00 79.12 116 GLY A O 1
ATOM 1004 N N . MET A 1 117 ? -8.781 13.045 -10.043 1.00 78.25 117 MET A N 1
ATOM 1005 C CA . MET A 1 117 ? -9.908 12.131 -9.776 1.00 78.25 117 MET A CA 1
ATOM 1006 C C . MET A 1 117 ? -9.657 11.204 -8.569 1.00 78.25 117 MET A C 1
ATOM 1008 O O . MET A 1 117 ? -9.893 9.992 -8.616 1.00 78.25 117 MET A O 1
ATOM 1012 N N . LEU A 1 118 ? -9.113 11.750 -7.483 1.00 73.06 118 LEU A N 1
ATOM 1013 C CA . LEU A 1 118 ? -8.872 11.059 -6.221 1.00 73.06 118 LEU A CA 1
ATOM 1014 C C . LEU A 1 118 ? -9.943 11.491 -5.215 1.00 73.06 118 LEU A C 1
ATOM 1016 O O . LEU A 1 118 ? -10.107 12.677 -4.959 1.00 73.06 118 LEU A O 1
ATOM 1020 N N . MET A 1 119 ? -10.602 10.529 -4.560 1.00 63.31 119 MET A N 1
ATOM 1021 C CA . MET A 1 119 ? -11.626 10.775 -3.519 1.00 63.31 119 MET A CA 1
ATOM 1022 C C . MET A 1 119 ? -11.077 11.450 -2.239 1.00 63.31 119 MET A C 1
ATOM 1024 O O . MET A 1 119 ? -11.768 11.554 -1.231 1.00 63.31 119 MET A O 1
ATOM 1028 N N . ARG A 1 120 ? -9.811 11.883 -2.247 1.00 64.75 120 ARG A N 1
ATOM 1029 C CA . ARG A 1 120 ? -9.171 12.705 -1.217 1.00 64.75 120 ARG A CA 1
ATOM 1030 C C . ARG A 1 120 ? -8.562 13.907 -1.930 1.00 64.75 120 ARG A C 1
ATOM 1032 O O . ARG A 1 120 ? -7.749 13.723 -2.834 1.00 64.75 120 ARG A O 1
ATOM 1039 N N . SER A 1 121 ? -8.968 15.112 -1.530 1.00 46.84 121 SER A N 1
ATOM 1040 C CA . SER A 1 121 ? -8.512 16.357 -2.158 1.00 46.84 121 SER A CA 1
ATOM 1041 C C . SER A 1 121 ? -6.999 16.557 -2.007 1.00 46.84 121 SER A C 1
ATOM 1043 O O . SER A 1 121 ? -6.349 15.911 -1.181 1.00 46.84 121 SER A O 1
ATOM 1045 N N . MET A 1 122 ? -6.433 17.515 -2.750 1.00 52.19 122 MET A N 1
ATOM 1046 C CA . MET A 1 122 ? -5.005 17.853 -2.663 1.00 52.19 122 MET A CA 1
ATOM 1047 C C . MET A 1 122 ? -4.528 18.253 -1.249 1.00 52.19 122 MET A C 1
ATOM 1049 O O . MET A 1 122 ? -3.339 18.132 -0.971 1.00 52.19 122 MET A O 1
ATOM 1053 N N . ASN A 1 123 ? -5.438 18.628 -0.336 1.00 54.97 123 ASN A N 1
ATOM 1054 C CA . A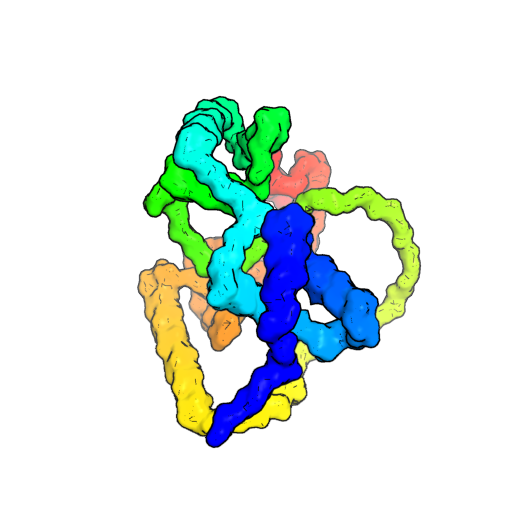SN A 1 123 ? -5.147 18.907 1.079 1.00 54.97 123 ASN A CA 1
ATOM 1055 C C . ASN A 1 123 ? -5.798 17.883 2.048 1.00 54.97 123 ASN A C 1
ATOM 1057 O O . ASN A 1 123 ? -5.985 18.172 3.228 1.00 54.97 123 ASN A O 1
ATOM 1061 N N . GLY A 1 124 ? -6.170 16.691 1.563 1.00 45.44 124 GLY A N 1
ATOM 1062 C CA . GLY A 1 124 ? -7.220 15.848 2.156 1.00 45.44 124 GLY A CA 1
ATOM 1063 C C . GLY A 1 124 ? -6.828 14.492 2.764 1.00 45.44 124 GLY A C 1
ATOM 1064 O O . GLY A 1 124 ? -7.680 13.612 2.798 1.00 45.44 124 GLY A O 1
ATOM 1065 N N . TYR A 1 125 ? -5.578 14.284 3.195 1.00 42.47 125 TYR A N 1
ATOM 1066 C CA . TYR A 1 125 ? -5.161 13.425 4.333 1.00 42.47 125 TYR A CA 1
ATOM 1067 C C . TYR A 1 125 ? -3.626 13.416 4.379 1.00 42.47 125 TYR A C 1
ATOM 1069 O O . TYR A 1 125 ? -2.981 12.938 3.445 1.00 42.47 125 TYR A O 1
ATOM 1077 N N . LYS A 1 126 ? -3.017 13.881 5.477 1.00 46.12 126 LYS A N 1
ATOM 1078 C CA . LYS A 1 126 ? -1.604 13.560 5.734 1.00 46.12 126 LYS A CA 1
ATOM 1079 C C . LYS A 1 126 ? -1.530 12.045 5.966 1.00 46.12 126 LYS A C 1
ATOM 1081 O O . LYS A 1 126 ? -2.285 11.564 6.816 1.00 46.12 126 LYS A O 1
ATOM 1086 N N . PRO A 1 127 ? -0.689 11.277 5.251 1.00 40.94 127 PRO A N 1
ATOM 1087 C CA . PRO A 1 127 ? -0.511 9.875 5.588 1.00 40.94 127 PRO A CA 1
ATOM 1088 C C . PRO A 1 127 ? 0.018 9.795 7.022 1.00 40.94 127 PRO A C 1
ATOM 1090 O O . PRO A 1 127 ? 1.003 10.454 7.361 1.00 40.94 127 PRO A O 1
ATOM 1093 N N . LEU A 1 128 ? -0.631 8.985 7.863 1.00 46.22 128 LEU A N 1
ATOM 1094 C CA . LEU A 1 128 ? 0.012 8.524 9.089 1.00 46.22 128 LEU A CA 1
ATOM 1095 C C . LEU A 1 128 ? 1.335 7.849 8.687 1.00 46.22 128 LEU A C 1
ATOM 1097 O O . LEU A 1 128 ? 1.354 7.143 7.672 1.00 46.22 128 LEU A O 1
ATOM 1101 N N . PRO A 1 129 ? 2.440 8.079 9.421 1.00 38.03 129 PRO A N 1
ATOM 1102 C CA . PRO A 1 129 ? 3.730 7.497 9.077 1.00 38.03 129 PRO A CA 1
ATOM 1103 C C . PRO A 1 129 ? 3.585 5.981 8.934 1.00 38.03 129 PRO A C 1
ATOM 1105 O O . PRO A 1 129 ? 3.003 5.320 9.795 1.00 38.03 129 PRO A O 1
ATOM 1108 N N . SER A 1 130 ? 4.069 5.456 7.807 1.00 47.19 130 SER A N 1
ATOM 1109 C CA . SER A 1 130 ? 3.834 4.080 7.368 1.00 47.19 130 SER A CA 1
ATOM 1110 C C . SER A 1 130 ? 4.461 3.058 8.318 1.00 47.19 130 SER A C 1
ATOM 1112 O O . SER A 1 130 ? 5.572 2.591 8.084 1.00 47.19 130 SER A O 1
ATOM 1114 N N . ASN A 1 131 ? 3.715 2.671 9.351 1.00 49.34 131 ASN A N 1
ATOM 1115 C CA . ASN A 1 131 ? 3.948 1.450 10.115 1.00 49.34 131 ASN A CA 1
ATOM 1116 C C . ASN A 1 131 ? 2.631 0.899 10.690 1.00 49.34 131 ASN A C 1
ATOM 1118 O O . ASN A 1 131 ? 2.418 0.867 11.900 1.00 49.34 131 ASN A O 1
ATOM 1122 N N . LYS A 1 132 ? 1.727 0.510 9.778 1.00 44.19 132 LYS A N 1
ATOM 1123 C CA . LYS A 1 132 ? 0.659 -0.499 9.943 1.00 44.19 132 LYS A CA 1
ATOM 1124 C C . LYS A 1 132 ? -0.112 -0.636 8.627 1.00 44.19 132 LYS A C 1
ATOM 1126 O O . LYS A 1 132 ? -0.744 0.317 8.179 1.00 44.19 132 LYS A O 1
ATOM 1131 N N . ARG A 1 133 ? -0.086 -1.826 8.018 1.00 35.41 133 ARG A N 1
ATOM 1132 C CA . ARG A 1 133 ? -1.120 -2.229 7.053 1.00 35.41 133 ARG A CA 1
ATOM 1133 C C . ARG A 1 133 ? -2.322 -2.731 7.864 1.00 35.41 133 ARG A C 1
ATOM 1135 O O . ARG A 1 133 ? -2.093 -3.544 8.758 1.00 35.41 133 ARG A O 1
ATOM 1142 N N . PRO A 1 134 ? -3.567 -2.311 7.590 1.00 39.41 134 PRO A N 1
ATOM 1143 C CA . PRO A 1 134 ? -4.720 -3.068 8.052 1.00 39.41 134 PRO A CA 1
ATOM 1144 C C . PRO A 1 134 ? -4.794 -4.365 7.236 1.00 39.41 134 PRO A C 1
ATOM 1146 O O . PRO A 1 134 ? -4.748 -4.330 6.005 1.00 39.41 134 PRO A O 1
ATOM 1149 N N . ARG A 1 135 ? -4.866 -5.509 7.918 1.00 33.31 135 ARG A N 1
ATOM 1150 C CA . ARG A 1 135 ? -5.179 -6.799 7.297 1.00 33.31 135 ARG A CA 1
ATOM 1151 C C . ARG A 1 135 ? -6.699 -6.834 7.132 1.00 33.31 135 ARG A C 1
ATOM 1153 O O . ARG A 1 135 ? -7.410 -6.805 8.128 1.00 33.31 135 ARG A O 1
ATOM 1160 N N . THR A 1 136 ? -7.192 -6.797 5.899 1.00 33.03 136 THR A N 1
ATOM 1161 C CA . THR A 1 136 ? -8.609 -7.047 5.610 1.00 33.03 136 THR A CA 1
ATOM 1162 C C . THR A 1 136 ? -8.823 -8.550 5.555 1.00 33.03 136 THR A C 1
ATOM 1164 O O . THR A 1 136 ? -8.208 -9.222 4.729 1.00 33.03 136 THR A O 1
ATOM 1167 N N . GLU A 1 137 ? -9.656 -9.060 6.454 1.00 38.41 137 GLU A N 1
ATOM 1168 C CA . GLU A 1 137 ? -10.054 -10.464 6.513 1.00 38.41 137 GLU A CA 1
ATOM 1169 C C . GLU A 1 137 ? -11.339 -10.655 5.703 1.00 38.41 137 GLU A C 1
ATOM 1171 O O . GLU A 1 137 ? -12.405 -10.170 6.080 1.00 38.41 137 GLU A O 1
ATOM 1176 N N . SER A 1 138 ? -11.214 -11.340 4.571 1.00 32.44 138 SER A N 1
ATOM 1177 C CA . SER A 1 138 ? -12.311 -11.893 3.777 1.00 32.44 138 SER A CA 1
ATOM 1178 C C . SER A 1 138 ? -11.748 -13.046 2.941 1.00 32.44 138 SER A C 1
ATOM 1180 O O . SER A 1 138 ? -10.613 -12.949 2.477 1.00 32.44 138 SER A O 1
ATOM 1182 N N . ASP A 1 139 ? -12.543 -14.104 2.776 1.00 28.56 139 ASP A N 1
ATOM 1183 C CA . ASP A 1 139 ? -12.228 -15.361 2.075 1.00 28.56 139 ASP A CA 1
ATOM 1184 C C . ASP A 1 139 ? -11.175 -16.283 2.718 1.00 28.56 139 ASP A C 1
ATOM 1186 O O . ASP A 1 139 ? -10.024 -16.365 2.293 1.00 28.56 139 ASP A O 1
ATOM 1190 N N . ALA A 1 140 ? -11.639 -17.073 3.693 1.00 28.59 140 ALA A N 1
ATOM 1191 C CA . ALA A 1 140 ? -11.572 -18.538 3.610 1.00 28.59 140 ALA A CA 1
ATOM 1192 C C . ALA A 1 140 ? -12.587 -19.166 4.588 1.00 28.59 140 ALA A C 1
ATOM 1194 O O . ALA A 1 140 ? -12.443 -19.044 5.803 1.00 28.59 140 ALA A O 1
ATOM 1195 N N . VAL A 1 141 ? -13.614 -19.833 4.055 1.00 33.28 141 VAL A N 1
ATOM 1196 C CA . VAL A 1 141 ? -14.539 -20.688 4.816 1.00 33.28 141 VAL A CA 1
ATOM 1197 C C . VAL A 1 141 ? -14.180 -22.137 4.513 1.00 33.28 141 VAL A C 1
ATOM 1199 O O . VAL A 1 141 ? -14.258 -22.513 3.353 1.00 33.28 141 VAL A O 1
ATOM 1202 N N . GLU A 1 142 ? -13.795 -22.906 5.535 1.00 27.25 142 GLU A N 1
ATOM 1203 C CA . GLU A 1 142 ? -14.133 -24.327 5.775 1.00 27.25 142 GLU A CA 1
ATOM 1204 C C . GLU A 1 142 ? -13.297 -24.871 6.955 1.00 27.25 142 GLU A C 1
ATOM 1206 O O . GLU A 1 142 ? -12.122 -24.545 7.107 1.00 27.25 142 GLU A O 1
ATOM 1211 N N . GLY A 1 143 ? -13.918 -25.690 7.808 1.00 23.67 143 GLY A N 1
ATOM 1212 C CA . GLY A 1 143 ? -13.245 -26.582 8.770 1.00 23.67 143 GLY A CA 1
ATOM 1213 C C . GLY A 1 143 ? -13.663 -28.037 8.489 1.00 23.67 143 GLY A C 1
ATOM 1214 O O . GLY A 1 143 ? -14.225 -28.267 7.417 1.00 23.67 143 GLY A O 1
ATOM 1215 N N . PRO A 1 144 ? -13.526 -29.008 9.421 1.00 45.66 144 PRO A N 1
ATOM 1216 C CA . PRO A 1 144 ? -13.015 -28.924 10.797 1.00 45.66 144 PRO A CA 1
ATOM 1217 C C . PRO A 1 144 ? -11.992 -30.061 11.125 1.00 45.66 144 PRO A C 1
ATOM 1219 O O . PRO A 1 144 ? -11.265 -30.500 10.241 1.00 45.66 144 PRO A O 1
ATOM 1222 N N . THR A 1 145 ? -12.010 -30.569 12.373 1.00 24.34 145 THR 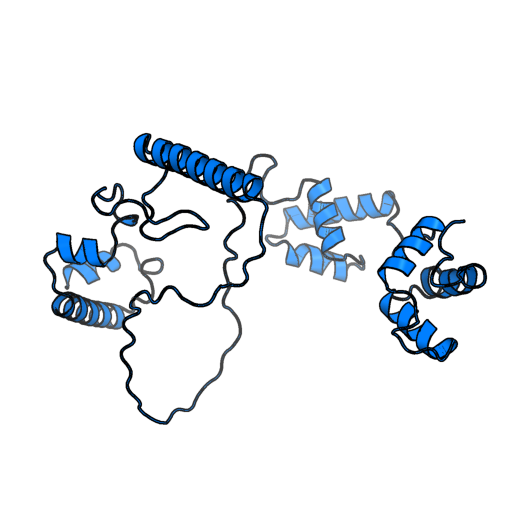A N 1
ATOM 1223 C CA . THR A 1 145 ? -11.194 -31.638 13.026 1.00 24.34 145 THR A CA 1
ATOM 1224 C C . THR A 1 145 ? -9.838 -31.156 13.582 1.00 24.34 145 THR A C 1
ATOM 1226 O O . THR A 1 145 ? -9.023 -30.669 12.810 1.00 24.34 145 THR A O 1
ATOM 1229 N N . ALA A 1 146 ? -9.555 -31.054 14.894 1.00 26.56 146 ALA A N 1
ATOM 1230 C CA . ALA A 1 146 ? -9.898 -31.780 16.145 1.00 26.56 146 ALA A CA 1
ATOM 1231 C C . ALA A 1 146 ? -8.869 -32.867 16.528 1.00 26.56 146 ALA A C 1
ATOM 1233 O O . ALA A 1 146 ? -8.528 -33.663 15.662 1.00 26.56 146 ALA A O 1
ATOM 1234 N N . GLU A 1 147 ? -8.482 -32.886 17.823 1.00 25.62 147 GLU A N 1
ATOM 1235 C CA . GLU A 1 147 ? -7.734 -33.955 18.548 1.00 25.62 147 GLU A CA 1
ATOM 1236 C C . GLU A 1 147 ? -6.266 -34.188 18.082 1.00 25.62 147 GLU A C 1
ATOM 1238 O O . GLU A 1 147 ? -5.979 -34.109 16.894 1.00 25.62 147 GLU A O 1
ATOM 1243 N N . GLU A 1 148 ? -5.218 -34.418 18.891 1.00 27.23 148 GLU A N 1
ATOM 1244 C CA . GLU A 1 148 ? -4.889 -34.392 20.348 1.00 27.23 148 GLU A CA 1
ATOM 1245 C C . GLU A 1 148 ? -3.559 -33.569 20.507 1.00 27.23 148 GLU A C 1
ATOM 1247 O O . GLU A 1 148 ? -3.097 -32.997 19.520 1.00 27.23 148 GLU A O 1
ATOM 1252 N N . GLU A 1 149 ? -2.847 -33.359 21.628 1.00 27.31 149 GLU A N 1
ATOM 1253 C CA . GLU A 1 149 ? -2.822 -33.854 23.027 1.00 27.31 149 GLU A CA 1
ATOM 1254 C C . GLU A 1 149 ? -2.344 -32.687 23.961 1.00 27.31 149 GLU A C 1
ATOM 1256 O O . GLU A 1 149 ? -2.299 -31.527 23.542 1.00 27.31 149 GLU A O 1
ATOM 1261 N N . GLU A 1 150 ? -1.951 -32.948 25.215 1.00 26.89 150 GLU A N 1
ATOM 1262 C CA . GLU A 1 150 ? -1.334 -31.985 26.152 1.00 26.89 150 GLU A CA 1
ATOM 1263 C C . GLU A 1 150 ? 0.207 -31.954 26.079 1.00 26.89 150 GLU A C 1
ATOM 1265 O O . GLU A 1 150 ? 0.847 -33.005 26.049 1.00 26.89 150 GLU A O 1
ATOM 1270 N N . GLN A 1 151 ? 0.827 -30.778 26.280 1.00 27.55 151 GLN A N 1
ATOM 1271 C CA . GLN A 1 151 ? 1.951 -30.705 27.229 1.00 27.55 151 GLN A CA 1
ATOM 1272 C C . GLN A 1 151 ? 2.242 -29.302 27.777 1.00 27.55 151 GLN A C 1
ATOM 1274 O O . GLN A 1 151 ? 2.068 -28.276 27.124 1.00 27.55 151 GLN A O 1
ATOM 1279 N N . GLN A 1 152 ? 2.679 -29.294 29.034 1.00 28.73 152 GLN A N 1
ATOM 1280 C CA . GLN A 1 152 ? 2.967 -28.118 29.846 1.00 28.73 152 GLN A CA 1
ATOM 1281 C C . GLN A 1 152 ? 4.255 -27.422 29.389 1.00 28.73 152 GLN A C 1
ATOM 1283 O O . GLN A 1 152 ? 5.284 -28.082 29.267 1.00 28.73 152 GLN A O 1
ATOM 1288 N N . GLN A 1 153 ? 4.250 -26.087 29.332 1.00 28.19 153 GLN A N 1
ATOM 1289 C CA . GLN A 1 153 ? 5.329 -25.305 29.947 1.00 28.19 153 GLN A CA 1
ATOM 1290 C C . GLN A 1 153 ? 4.924 -23.848 30.179 1.00 28.19 153 GLN A C 1
ATOM 1292 O O . GLN A 1 153 ? 4.526 -23.126 29.268 1.00 28.19 153 GLN A O 1
ATOM 1297 N N . GLN A 1 154 ? 5.064 -23.412 31.431 1.00 33.66 154 GLN A N 1
ATOM 1298 C CA . GLN A 1 154 ? 5.199 -22.000 31.757 1.00 33.66 154 GLN A CA 1
ATOM 1299 C C . GLN A 1 154 ? 6.553 -21.530 31.220 1.00 33.66 154 GLN A C 1
ATOM 1301 O O . GLN A 1 154 ? 7.584 -22.062 31.626 1.00 33.66 154 GLN A O 1
ATOM 1306 N N . SER A 1 155 ? 6.560 -20.519 30.359 1.00 27.03 155 SER A N 1
ATOM 1307 C CA . SER A 1 155 ? 7.754 -19.721 30.090 1.00 27.03 155 SER A CA 1
ATOM 1308 C C . SER A 1 155 ? 7.548 -18.330 30.679 1.00 27.03 155 SER A C 1
ATOM 1310 O O . SER A 1 155 ? 6.993 -17.434 30.040 1.00 27.03 155 SER A O 1
ATOM 1312 N N . GLU A 1 156 ? 7.987 -18.158 31.926 1.00 30.98 156 GLU A N 1
ATOM 1313 C CA . GLU A 1 156 ? 8.443 -16.847 32.374 1.00 30.98 156 GLU A CA 1
ATOM 1314 C C . GLU A 1 156 ? 9.561 -16.410 31.418 1.00 30.98 156 G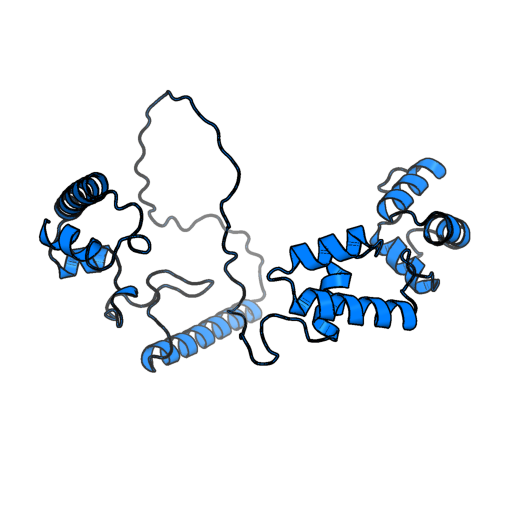LU A C 1
ATOM 1316 O O . GLU A 1 156 ? 10.634 -17.013 31.426 1.00 30.98 156 GLU A O 1
ATOM 1321 N N . ASP A 1 157 ? 9.339 -15.368 30.612 1.00 26.39 157 ASP A N 1
ATOM 1322 C CA . ASP A 1 157 ? 10.434 -14.683 29.913 1.00 26.39 157 ASP A CA 1
ATOM 1323 C C . ASP A 1 157 ? 11.247 -13.883 30.946 1.00 26.39 157 ASP A C 1
ATOM 1325 O O . ASP A 1 157 ? 11.183 -12.653 31.050 1.00 26.39 157 ASP A O 1
ATOM 1329 N N . GLN A 1 158 ? 12.016 -14.616 31.756 1.00 30.45 158 GLN A N 1
ATOM 1330 C CA . GLN A 1 158 ? 13.195 -14.071 32.404 1.00 30.45 158 GLN A CA 1
ATOM 1331 C C . GLN A 1 158 ? 14.114 -13.546 31.308 1.00 30.45 158 GLN A C 1
ATOM 1333 O O . GLN A 1 158 ? 14.484 -14.272 30.390 1.00 30.45 158 GLN A O 1
ATOM 1338 N N . ALA A 1 159 ? 14.506 -12.280 31.424 1.00 37.66 159 ALA A N 1
ATOM 1339 C CA . ALA A 1 159 ? 15.476 -11.681 30.527 1.00 37.66 159 ALA A CA 1
ATOM 1340 C C . ALA A 1 159 ? 16.837 -12.390 30.657 1.00 37.66 159 ALA A C 1
ATOM 1342 O O . ALA A 1 159 ? 17.646 -12.035 31.514 1.00 37.66 159 ALA A O 1
ATOM 1343 N N . THR A 1 160 ? 17.094 -13.361 29.782 1.00 26.70 160 THR A N 1
ATOM 1344 C CA . THR A 1 160 ? 18.422 -13.888 29.460 1.00 26.70 160 THR A CA 1
ATOM 1345 C C . THR A 1 160 ? 19.009 -13.047 28.318 1.00 26.70 160 THR A C 1
ATOM 1347 O O . THR A 1 160 ? 18.529 -13.112 27.187 1.00 26.70 160 THR A O 1
ATOM 1350 N N . PRO A 1 161 ? 20.017 -12.193 28.578 1.00 40.31 161 PRO A N 1
ATOM 1351 C CA . PRO A 1 161 ? 20.553 -11.279 27.578 1.00 40.31 161 PRO A CA 1
ATOM 1352 C C . PRO A 1 161 ? 21.725 -11.918 26.818 1.00 40.31 161 PRO A C 1
ATOM 1354 O O . PRO A 1 161 ? 22.851 -11.438 26.915 1.00 40.31 161 PRO A O 1
ATOM 1357 N N . GLU A 1 162 ? 21.476 -12.985 26.057 1.00 34.66 162 GLU A N 1
ATOM 1358 C CA . GLU A 1 162 ? 22.503 -13.648 25.241 1.00 34.66 162 GLU A CA 1
ATOM 1359 C C . GLU A 1 162 ? 21.971 -14.049 23.851 1.00 34.66 162 GLU A C 1
ATOM 1361 O O . GLU A 1 162 ? 20.791 -14.329 23.674 1.00 34.66 162 GLU A O 1
ATOM 1366 N N . GLU A 1 163 ? 22.869 -14.020 22.859 1.00 38.62 163 GLU A N 1
ATOM 1367 C CA . GLU A 1 163 ? 22.639 -14.332 21.433 1.00 38.62 163 GLU A CA 1
ATOM 1368 C C . GLU A 1 163 ? 21.816 -13.343 20.569 1.00 38.62 163 GLU A C 1
ATOM 1370 O O . GLU A 1 163 ? 20.942 -13.721 19.796 1.00 38.62 163 GLU A O 1
ATOM 1375 N N . ASP A 1 164 ? 22.273 -12.086 20.506 1.00 34.09 164 ASP A N 1
ATOM 1376 C CA . ASP A 1 164 ? 22.563 -11.497 19.179 1.00 34.09 164 ASP A CA 1
ATOM 1377 C C . ASP A 1 164 ? 23.972 -10.880 19.161 1.00 34.09 164 ASP A C 1
ATOM 1379 O O . ASP A 1 164 ? 24.198 -9.672 19.066 1.00 34.09 164 ASP A O 1
ATOM 1383 N N . ALA A 1 165 ? 24.960 -11.761 19.332 1.00 39.38 165 ALA A N 1
ATOM 1384 C CA . ALA A 1 165 ? 26.378 -11.426 19.343 1.00 39.38 165 ALA A CA 1
ATOM 1385 C C . ALA A 1 165 ? 26.994 -11.379 17.930 1.00 39.38 165 ALA A C 1
ATOM 1387 O O . ALA A 1 165 ? 28.186 -11.646 17.763 1.00 39.38 165 ALA A O 1
ATOM 1388 N N . GLN A 1 166 ? 26.237 -10.972 16.902 1.00 39.03 166 GLN A N 1
ATOM 1389 C CA . GLN A 1 166 ? 26.849 -10.478 15.666 1.00 39.03 166 GLN A CA 1
ATOM 1390 C C . GLN A 1 166 ? 27.303 -9.027 15.853 1.00 39.03 166 GLN A C 1
ATOM 1392 O O . GLN A 1 166 ? 26.732 -8.076 15.314 1.00 39.03 166 GLN A O 1
ATOM 1397 N N . GLN A 1 167 ? 28.404 -8.871 16.597 1.00 43.97 167 GLN A N 1
ATOM 1398 C CA . GLN A 1 167 ? 29.183 -7.637 16.636 1.00 43.97 167 GLN A CA 1
ATOM 1399 C C . GLN A 1 167 ? 29.763 -7.339 15.246 1.00 43.97 167 GLN A C 1
ATOM 1401 O O . GLN A 1 167 ? 30.946 -7.542 14.971 1.00 43.97 167 GLN A O 1
ATOM 1406 N N . THR A 1 168 ? 28.942 -6.753 14.374 1.00 47.69 168 THR A N 1
ATOM 1407 C CA . THR A 1 168 ? 29.474 -5.769 13.435 1.00 47.69 168 THR A CA 1
ATOM 1408 C C . THR A 1 168 ? 30.128 -4.693 14.293 1.00 47.69 168 THR A C 1
ATOM 1410 O O . THR A 1 168 ? 29.453 -3.968 15.024 1.00 47.69 168 THR A O 1
ATOM 1413 N N . THR A 1 169 ? 31.459 -4.636 14.269 1.00 54.53 169 THR A N 1
ATOM 1414 C CA . THR A 1 169 ? 32.252 -3.626 14.972 1.00 54.53 169 THR A CA 1
ATOM 1415 C C . THR A 1 169 ? 32.086 -2.286 14.266 1.00 54.53 169 THR A C 1
ATOM 1417 O O . THR A 1 169 ? 32.986 -1.766 13.608 1.00 54.53 169 THR A O 1
ATOM 1420 N N . LEU A 1 170 ? 30.879 -1.728 14.381 1.00 58.50 170 LEU A N 1
ATOM 1421 C CA . LEU A 1 170 ? 30.583 -0.364 13.985 1.00 58.50 170 LEU A CA 1
ATOM 1422 C C . LEU A 1 170 ? 31.611 0.531 14.683 1.00 58.50 170 LEU A C 1
ATOM 1424 O O . LEU A 1 170 ? 31.800 0.388 15.897 1.00 58.50 170 LEU A O 1
ATOM 1428 N N . PRO A 1 171 ? 32.296 1.426 13.951 1.00 74.06 171 PRO A N 1
ATOM 1429 C CA . PRO A 1 171 ? 33.315 2.267 14.555 1.00 74.06 171 PRO A CA 1
ATOM 1430 C C . PRO A 1 171 ? 32.696 3.036 15.734 1.00 74.06 171 PRO A C 1
ATOM 1432 O O . PRO A 1 171 ? 31.530 3.435 15.648 1.00 74.06 171 PRO A O 1
ATOM 1435 N N . PRO A 1 172 ? 33.433 3.264 16.836 1.00 77.00 172 PRO A N 1
ATOM 1436 C CA . PRO A 1 172 ? 32.864 3.824 18.067 1.00 77.00 172 PRO A CA 1
ATOM 1437 C C . PRO A 1 172 ? 32.170 5.181 17.846 1.00 77.00 172 PRO A C 1
ATOM 1439 O O . PRO A 1 172 ? 31.191 5.502 18.516 1.00 77.00 172 PRO A O 1
ATOM 1442 N N . GLU A 1 173 ? 32.607 5.939 16.836 1.00 78.88 173 GLU A N 1
ATOM 1443 C CA . GLU A 1 173 ? 31.964 7.168 16.361 1.00 78.88 173 GLU A CA 1
ATOM 1444 C C . GLU A 1 173 ? 30.539 6.947 15.798 1.00 78.88 173 GLU A C 1
ATOM 1446 O O . GLU A 1 173 ? 29.645 7.764 16.010 1.00 78.88 173 GLU A O 1
ATOM 1451 N N . GLU A 1 174 ? 30.270 5.841 15.097 1.00 81.88 174 GLU A N 1
ATOM 1452 C CA . GLU A 1 174 ? 28.916 5.498 14.639 1.00 81.88 174 GLU A CA 1
ATOM 1453 C C . GLU A 1 174 ? 28.006 5.047 15.776 1.00 81.88 174 GLU A C 1
ATOM 1455 O O . GLU A 1 174 ? 26.837 5.437 15.796 1.00 81.88 174 GLU A O 1
ATOM 1460 N N . ALA A 1 175 ? 28.528 4.278 16.735 1.00 82.12 175 ALA A N 1
ATOM 1461 C CA . ALA A 1 175 ? 27.779 3.911 17.933 1.00 82.12 175 ALA A CA 1
ATOM 1462 C C . ALA A 1 175 ? 27.376 5.166 18.730 1.00 82.12 175 ALA A C 1
ATOM 1464 O O . ALA A 1 175 ? 26.198 5.341 19.053 1.00 82.12 175 ALA A O 1
ATOM 1465 N N . ALA A 1 176 ? 28.316 6.098 18.935 1.00 85.50 176 ALA A N 1
ATOM 1466 C CA . ALA A 1 176 ? 28.055 7.387 19.573 1.00 85.50 176 ALA A CA 1
ATOM 1467 C C . ALA A 1 176 ? 27.001 8.218 18.815 1.00 85.50 176 ALA A C 1
ATOM 1469 O O . ALA A 1 176 ? 26.045 8.693 19.427 1.00 85.50 176 ALA A O 1
ATOM 1470 N N . ARG A 1 177 ? 27.104 8.334 17.481 1.00 86.56 177 ARG A N 1
ATOM 1471 C CA . ARG A 1 177 ? 26.108 9.051 16.655 1.00 86.56 177 ARG A CA 1
ATOM 1472 C C . ARG A 1 177 ? 24.710 8.424 16.724 1.00 86.56 177 ARG A C 1
ATOM 1474 O O . ARG A 1 177 ? 23.716 9.150 16.743 1.00 86.56 177 ARG A O 1
ATOM 1481 N N . ARG A 1 178 ? 24.600 7.090 16.788 1.00 84.81 178 ARG A N 1
ATOM 1482 C CA . ARG A 1 178 ? 23.306 6.400 16.971 1.00 84.81 178 ARG A CA 1
ATOM 1483 C C . ARG A 1 178 ? 22.722 6.653 18.363 1.00 84.81 178 ARG A C 1
ATOM 1485 O O . ARG A 1 178 ? 21.534 6.954 18.455 1.00 84.81 178 ARG A O 1
ATOM 1492 N N . ALA A 1 179 ? 23.544 6.592 19.412 1.00 87.25 179 ALA A N 1
ATOM 1493 C CA . ALA A 1 179 ? 23.124 6.870 20.785 1.00 87.25 179 ALA A CA 1
ATOM 1494 C C . ALA A 1 179 ? 22.655 8.327 20.967 1.00 87.25 179 ALA A C 1
ATOM 1496 O O . ALA A 1 179 ? 21.580 8.555 21.517 1.00 87.25 179 ALA A O 1
ATOM 1497 N N . GLN A 1 180 ? 23.398 9.301 20.426 1.00 90.00 180 GLN A N 1
ATOM 1498 C CA . GLN A 1 180 ? 23.007 10.718 20.413 1.00 90.00 180 GLN A CA 1
ATOM 1499 C C . GLN A 1 180 ? 21.649 10.922 19.732 1.00 90.00 180 GLN A C 1
ATOM 1501 O O . GLN A 1 180 ? 20.749 11.519 20.317 1.00 90.00 180 GLN A O 1
ATOM 1506 N N . ARG A 1 181 ? 21.452 10.345 18.539 1.00 88.56 181 ARG A N 1
ATOM 1507 C CA . ARG A 1 181 ? 20.177 10.440 17.814 1.00 88.56 181 ARG A CA 1
ATOM 1508 C C . ARG A 1 181 ? 19.007 9.802 18.573 1.00 88.56 181 ARG A C 1
ATOM 1510 O O . ARG A 1 181 ? 17.890 10.308 18.497 1.00 88.56 181 ARG A O 1
ATOM 1517 N N . LEU A 1 182 ? 19.235 8.700 19.289 1.00 88.31 182 LEU A N 1
ATOM 1518 C CA . LEU A 1 182 ? 18.210 8.070 20.131 1.00 88.31 182 LEU A CA 1
ATOM 1519 C C . LEU A 1 182 ? 17.862 8.976 21.324 1.00 88.31 182 LEU A C 1
ATOM 1521 O O . LEU A 1 182 ? 16.683 9.215 21.573 1.00 88.31 182 LEU A O 1
ATOM 1525 N N . ALA A 1 183 ? 18.862 9.564 21.986 1.00 89.69 183 ALA A N 1
ATOM 1526 C CA . ALA A 1 183 ? 18.660 10.520 23.075 1.00 89.69 183 ALA A CA 1
ATOM 1527 C C . ALA A 1 183 ? 17.907 11.790 22.622 1.00 89.69 183 ALA A C 1
ATOM 1529 O O . ALA A 1 183 ? 16.978 12.225 23.301 1.00 89.69 183 ALA A O 1
ATOM 1530 N N . GLU A 1 184 ? 18.225 12.349 21.450 1.00 91.50 184 GLU A N 1
ATOM 1531 C CA . GLU A 1 184 ? 17.471 13.463 20.851 1.00 91.50 184 GLU A CA 1
ATOM 1532 C C . GLU A 1 184 ? 16.001 13.094 20.595 1.00 91.50 184 GLU A C 1
ATOM 1534 O O . GLU A 1 184 ? 15.096 13.864 20.927 1.00 91.50 184 GLU A O 1
ATOM 1539 N N . LEU A 1 185 ? 15.747 11.902 20.042 1.00 88.50 185 LEU A N 1
ATOM 1540 C CA . LEU A 1 185 ? 14.391 11.392 19.820 1.00 88.50 185 LEU A CA 1
ATOM 1541 C C . LEU A 1 185 ? 13.637 11.150 21.137 1.00 88.50 185 LEU A C 1
ATOM 1543 O O . LEU A 1 185 ? 12.423 11.357 21.177 1.00 88.50 185 LEU A O 1
ATOM 1547 N N . GLN A 1 186 ? 14.333 10.751 22.207 1.00 88.94 186 GLN A N 1
ATOM 1548 C CA . GLN A 1 186 ? 13.766 10.612 23.551 1.00 88.94 186 GLN A CA 1
ATOM 1549 C C . GLN A 1 186 ? 13.372 11.980 24.114 1.00 88.94 186 GLN A C 1
ATOM 1551 O O . GLN A 1 186 ? 12.200 12.182 24.417 1.00 88.94 186 GLN A O 1
ATOM 1556 N N . MET A 1 187 ? 14.278 12.965 24.114 1.00 89.62 187 MET A N 1
ATOM 1557 C CA . MET A 1 187 ? 13.969 14.322 24.587 1.00 89.62 187 MET A CA 1
ATOM 1558 C C . MET A 1 187 ? 12.794 14.959 23.828 1.00 89.62 187 MET A C 1
ATOM 1560 O O . MET A 1 187 ? 11.895 15.523 24.451 1.00 89.62 187 MET A O 1
ATOM 1564 N N . GLN A 1 188 ? 12.742 14.824 22.497 1.00 92.00 188 GLN A N 1
ATOM 1565 C CA . GLN A 1 188 ? 11.602 15.302 21.699 1.00 92.00 188 GLN A CA 1
ATOM 1566 C C . GLN A 1 188 ? 10.305 14.545 22.033 1.00 92.00 188 GLN A C 1
ATOM 1568 O O . GLN A 1 188 ? 9.234 15.144 22.131 1.00 92.00 188 GLN A O 1
ATOM 1573 N N . SER A 1 189 ? 10.380 13.225 22.221 1.00 88.38 189 SER A N 1
ATOM 1574 C CA . SER A 1 189 ? 9.243 12.382 22.613 1.00 88.38 189 SER A CA 1
ATOM 1575 C C . SER A 1 189 ? 8.675 12.790 23.979 1.00 88.38 189 SER A C 1
ATOM 1577 O O . SER A 1 189 ? 7.453 12.883 24.133 1.00 88.38 189 SER A O 1
ATOM 1579 N N . ASP A 1 190 ? 9.551 13.093 24.934 1.00 88.62 190 ASP A N 1
ATOM 1580 C CA . ASP A 1 190 ? 9.202 13.457 26.307 1.00 88.62 190 ASP A CA 1
ATOM 1581 C C . ASP A 1 190 ? 8.692 14.896 26.395 1.00 88.62 190 ASP A C 1
ATOM 1583 O O . ASP A 1 190 ? 7.712 15.164 27.092 1.00 88.62 190 ASP A O 1
ATOM 1587 N N . GLU A 1 191 ? 9.247 15.821 25.605 1.00 91.75 191 GLU A N 1
ATOM 1588 C CA . GLU A 1 191 ? 8.665 17.152 25.442 1.00 91.75 191 GLU A CA 1
ATOM 1589 C C . GLU A 1 191 ? 7.253 17.070 24.842 1.00 91.75 191 GLU A C 1
ATOM 1591 O O . GLU A 1 191 ? 6.342 17.753 25.317 1.00 91.75 191 GLU A O 1
ATOM 1596 N N . LEU A 1 192 ? 7.019 16.214 23.841 1.00 89.62 192 LEU A N 1
ATOM 1597 C CA . LEU A 1 192 ? 5.682 16.017 23.272 1.00 89.62 192 LEU A CA 1
ATOM 1598 C C . LEU A 1 192 ? 4.707 15.361 24.265 1.00 89.62 192 LEU A C 1
ATOM 1600 O O . LEU A 1 192 ? 3.519 15.692 24.237 1.00 89.62 192 LEU A O 1
ATOM 1604 N N . LEU A 1 193 ? 5.175 14.483 25.159 1.00 85.38 193 LEU A N 1
ATOM 1605 C CA . LEU A 1 193 ? 4.362 13.946 26.257 1.00 85.38 193 LEU A CA 1
ATOM 1606 C C . LEU A 1 193 ? 4.018 15.050 27.270 1.00 85.38 193 LEU A C 1
ATOM 1608 O O . LEU A 1 193 ? 2.841 15.306 27.532 1.00 85.38 193 LEU A O 1
ATOM 1612 N N . ARG A 1 194 ? 5.029 15.781 27.758 1.00 86.25 194 ARG A N 1
ATOM 1613 C CA . ARG A 1 194 ? 4.892 16.884 28.727 1.00 86.25 194 ARG A CA 1
ATOM 1614 C C . ARG A 1 194 ? 4.000 18.013 28.205 1.00 86.25 194 ARG A C 1
ATOM 1616 O O . ARG A 1 194 ? 3.158 18.529 28.933 1.00 86.25 194 ARG A O 1
ATOM 1623 N N . THR A 1 195 ? 4.134 18.367 26.927 1.00 88.50 195 THR A N 1
ATOM 1624 C CA . THR A 1 195 ? 3.290 19.368 26.245 1.00 88.50 195 THR A CA 1
ATOM 1625 C C . THR A 1 195 ? 1.937 18.815 25.785 1.00 88.50 195 THR A C 1
ATOM 1627 O O . THR A 1 195 ? 1.194 19.519 25.100 1.00 88.50 195 THR A O 1
ATOM 1630 N N . ARG A 1 196 ? 1.573 17.582 26.180 1.00 83.06 196 ARG A N 1
ATOM 1631 C CA . ARG A 1 196 ? 0.267 16.949 25.919 1.00 83.06 196 ARG A CA 1
ATOM 1632 C C . ARG A 1 196 ? -0.059 16.762 24.424 1.00 83.06 196 ARG A C 1
ATOM 1634 O O . ARG A 1 196 ? -1.233 16.629 24.062 1.00 83.06 196 ARG A O 1
ATOM 1641 N N . LYS A 1 197 ? 0.972 16.732 23.570 1.00 86.44 197 LYS A N 1
ATOM 1642 C CA . LYS A 1 197 ? 0.915 16.517 22.109 1.00 86.44 197 LYS A CA 1
ATOM 1643 C C . LYS A 1 197 ? 1.082 15.044 21.704 1.00 86.44 197 LYS A C 1
ATOM 1645 O O . LYS A 1 197 ? 0.719 14.686 20.587 1.00 86.44 197 LYS A O 1
ATOM 1650 N N . ARG A 1 198 ? 1.604 14.192 22.593 1.00 87.06 198 ARG A N 1
ATOM 1651 C CA . ARG A 1 198 ? 1.711 12.728 22.445 1.00 87.06 198 ARG A CA 1
ATOM 1652 C C . ARG A 1 198 ? 0.874 12.028 23.527 1.00 87.06 198 ARG A C 1
ATOM 1654 O O . ARG A 1 198 ? 0.663 12.587 24.600 1.00 87.06 198 ARG A O 1
ATOM 1661 N N . ARG A 1 199 ? 0.398 10.818 23.223 1.00 84.50 199 ARG A N 1
ATOM 1662 C CA . ARG A 1 199 ? -0.223 9.880 24.175 1.00 84.50 199 ARG A CA 1
ATOM 1663 C C . ARG A 1 199 ? 0.841 9.047 24.897 1.00 84.50 199 ARG A C 1
ATOM 1665 O O . ARG A 1 199 ? 1.904 8.819 24.317 1.00 84.50 199 ARG A O 1
ATOM 1672 N N . ARG A 1 200 ? 0.543 8.551 26.101 1.00 86.50 200 ARG A N 1
ATOM 1673 C CA . ARG A 1 200 ? 1.432 7.625 26.825 1.00 86.50 200 ARG A CA 1
ATOM 1674 C C . ARG A 1 200 ? 1.606 6.305 26.057 1.00 86.50 200 ARG A C 1
ATOM 1676 O O . ARG A 1 200 ? 0.637 5.750 25.537 1.00 86.50 200 ARG A O 1
ATOM 1683 N N . ARG A 1 201 ? 2.833 5.788 25.988 1.00 86.31 201 ARG A N 1
ATOM 1684 C CA . ARG A 1 201 ? 3.188 4.490 25.397 1.00 86.31 201 ARG A CA 1
ATOM 1685 C C . ARG A 1 201 ? 3.268 3.405 26.471 1.00 86.31 201 ARG A C 1
ATOM 1687 O O . ARG A 1 201 ? 4.267 3.303 27.166 1.00 86.31 201 ARG A O 1
ATOM 1694 N N . ILE A 1 202 ? 2.250 2.546 26.529 1.00 82.94 202 ILE A N 1
ATOM 1695 C CA . ILE A 1 202 ? 2.211 1.364 27.417 1.00 82.94 202 ILE A CA 1
ATOM 1696 C C . ILE A 1 202 ? 3.221 0.280 26.971 1.00 82.94 202 ILE A C 1
ATOM 1698 O O . ILE A 1 202 ? 3.633 -0.567 27.752 1.00 82.94 202 ILE A O 1
ATOM 1702 N N . ARG A 1 203 ? 3.627 0.287 25.694 1.00 82.88 203 ARG A N 1
ATOM 1703 C CA . ARG A 1 203 ? 4.626 -0.626 25.113 1.00 82.88 203 ARG A CA 1
ATOM 1704 C C . ARG A 1 203 ? 5.647 0.168 24.303 1.00 82.88 203 ARG A C 1
ATOM 1706 O O . ARG A 1 203 ? 5.302 1.215 23.750 1.00 82.88 203 ARG A O 1
ATOM 1713 N N . GLY A 1 204 ? 6.870 -0.354 24.201 1.00 84.50 204 GLY A N 1
ATOM 1714 C CA . GLY A 1 204 ? 7.935 0.237 23.386 1.00 84.50 204 GLY A CA 1
ATOM 1715 C C . GLY A 1 204 ? 7.533 0.432 21.919 1.00 84.50 204 GLY A C 1
ATOM 1716 O O . GLY A 1 204 ? 6.670 -0.269 21.385 1.00 84.50 204 GLY A O 1
ATOM 1717 N N . TYR A 1 205 ? 8.147 1.415 21.261 1.00 78.94 205 TYR A N 1
ATOM 1718 C CA . TYR A 1 205 ? 7.870 1.758 19.866 1.00 78.94 205 TYR A CA 1
ATOM 1719 C C . TYR A 1 205 ? 9.169 1.962 19.082 1.00 78.94 205 TYR A C 1
ATOM 1721 O O . TYR A 1 205 ? 9.826 3.001 19.193 1.00 78.94 205 TYR A O 1
ATOM 1729 N N . GLY A 1 206 ? 9.519 0.978 18.250 1.00 84.94 206 GLY A N 1
ATOM 1730 C CA . GLY A 1 206 ? 10.789 0.974 17.524 1.00 84.94 206 GLY A CA 1
ATOM 1731 C C . GLY A 1 206 ? 11.968 0.966 18.508 1.00 84.94 206 GLY A C 1
ATOM 1732 O O . GLY A 1 206 ? 11.962 0.138 19.410 1.00 84.94 206 GLY A O 1
ATOM 1733 N N . PRO A 1 207 ? 12.947 1.884 18.388 1.00 84.06 207 PRO A N 1
ATOM 1734 C CA . PRO A 1 207 ? 14.085 1.964 19.309 1.00 84.06 207 PRO A CA 1
ATOM 1735 C C . PRO A 1 207 ? 13.748 2.629 20.659 1.00 84.06 207 PRO A C 1
ATOM 1737 O O . PRO A 1 207 ? 14.645 2.847 21.465 1.00 84.06 207 PRO A O 1
ATOM 1740 N N . MET A 1 208 ? 12.488 3.018 20.888 1.00 85.06 208 MET A N 1
ATOM 1741 C CA . MET 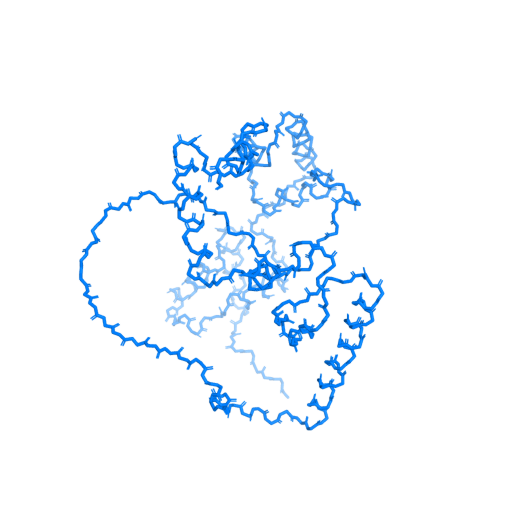A 1 208 ? 12.068 3.764 22.075 1.00 85.06 208 MET A CA 1
ATOM 1742 C C . MET A 1 208 ? 11.437 2.823 23.114 1.00 85.06 208 MET A C 1
ATOM 1744 O O . MET A 1 208 ? 10.555 2.044 22.728 1.00 85.06 208 MET A O 1
ATOM 1748 N N . PRO A 1 209 ? 11.788 2.928 24.409 1.00 86.94 209 PRO A N 1
ATOM 1749 C CA . PRO A 1 209 ? 11.143 2.160 25.472 1.00 86.94 209 PRO A CA 1
ATOM 1750 C C . PRO A 1 209 ? 9.664 2.551 25.660 1.00 86.94 209 PRO A C 1
ATOM 1752 O O . PRO A 1 209 ? 9.142 3.468 25.011 1.00 86.94 209 PRO A O 1
ATOM 1755 N N . ALA A 1 210 ? 8.973 1.816 26.535 1.00 87.19 210 ALA A N 1
ATOM 1756 C CA . ALA A 1 210 ? 7.691 2.258 27.080 1.00 87.19 210 ALA A CA 1
ATOM 1757 C C . ALA A 1 210 ? 7.888 3.526 27.934 1.00 87.19 210 ALA A C 1
ATOM 1759 O O . ALA A 1 210 ? 8.984 3.776 28.437 1.00 87.19 210 ALA A O 1
ATOM 1760 N N . ASP A 1 211 ? 6.835 4.328 28.076 1.00 86.38 211 ASP A N 1
ATOM 1761 C CA . ASP A 1 211 ? 6.858 5.478 28.981 1.00 86.38 211 ASP A CA 1
ATOM 1762 C C . ASP A 1 211 ? 6.680 5.007 30.441 1.00 86.38 211 ASP A C 1
ATOM 1764 O O . ASP A 1 211 ? 6.151 3.923 30.690 1.00 86.38 211 ASP A O 1
ATOM 1768 N N . ASP A 1 212 ? 7.089 5.835 31.406 1.00 81.62 212 ASP A N 1
ATOM 1769 C CA . ASP A 1 212 ? 7.019 5.522 32.841 1.00 81.62 212 ASP A CA 1
ATOM 1770 C C . ASP A 1 212 ? 5.569 5.218 33.305 1.00 81.62 212 ASP A C 1
ATOM 1772 O O . ASP A 1 212 ? 4.668 6.036 33.064 1.00 81.62 212 ASP A O 1
ATOM 1776 N N . PRO A 1 213 ? 5.313 4.073 33.976 1.00 75.62 213 PRO A N 1
ATOM 1777 C CA . PRO A 1 213 ? 3.972 3.678 34.413 1.00 75.62 213 PRO A CA 1
ATOM 1778 C C . PRO A 1 213 ? 3.377 4.593 35.496 1.00 75.62 213 PRO A C 1
ATOM 1780 O O . PRO A 1 213 ? 2.157 4.640 35.635 1.00 75.62 213 PRO A O 1
ATOM 1783 N N . SER A 1 214 ? 4.192 5.359 36.231 1.00 78.12 214 SER A N 1
ATOM 1784 C CA . SER A 1 214 ? 3.710 6.347 37.211 1.00 78.12 214 SER A CA 1
ATOM 1785 C C . SER A 1 214 ? 2.993 7.539 36.565 1.00 78.12 214 SER A C 1
ATOM 1787 O O . SER A 1 214 ? 2.213 8.236 37.222 1.00 78.12 214 SER A O 1
ATOM 1789 N N . ILE A 1 215 ? 3.206 7.772 35.264 1.00 79.12 215 ILE A N 1
ATOM 1790 C CA . ILE A 1 215 ? 2.478 8.783 34.500 1.00 79.12 215 ILE A CA 1
ATOM 1791 C C . ILE A 1 215 ? 1.064 8.252 34.249 1.00 79.12 215 ILE A C 1
ATOM 1793 O O . ILE A 1 215 ? 0.850 7.416 33.371 1.00 79.12 215 ILE A O 1
ATOM 1797 N N . GLY A 1 216 ? 0.092 8.746 35.018 1.00 76.31 216 GLY A N 1
ATOM 1798 C CA . GLY A 1 216 ? -1.307 8.327 34.902 1.00 76.31 216 GLY A CA 1
ATOM 1799 C C . GLY A 1 216 ? -1.911 8.570 33.504 1.00 76.31 216 GLY A C 1
ATOM 1800 O O . GLY A 1 216 ? -1.542 9.538 32.827 1.00 76.31 216 GLY A O 1
ATOM 1801 N N . PRO A 1 217 ? -2.851 7.716 33.053 1.00 79.94 217 PRO A N 1
ATOM 1802 C CA . PRO A 1 217 ? -3.473 7.827 31.735 1.00 79.94 217 PRO A CA 1
ATOM 1803 C C . PRO A 1 217 ? -4.314 9.107 31.606 1.00 79.94 217 PRO A C 1
ATOM 1805 O O . PRO A 1 217 ? -5.088 9.459 32.496 1.00 79.94 217 PRO A O 1
ATOM 1808 N N . ARG A 1 218 ? -4.202 9.809 30.471 1.00 75.81 218 ARG A N 1
ATOM 1809 C CA . ARG A 1 218 ? -4.945 11.058 30.210 1.00 75.81 218 ARG A CA 1
ATOM 1810 C C . ARG A 1 218 ? -6.342 10.812 29.647 1.00 75.81 218 ARG A C 1
ATOM 1812 O O . ARG A 1 218 ? -7.251 11.612 29.858 1.00 75.81 218 ARG A O 1
ATOM 1819 N N . TYR A 1 219 ? -6.496 9.742 28.878 1.00 74.12 219 TYR A N 1
ATOM 1820 C CA . TYR A 1 219 ? -7.764 9.301 28.304 1.00 74.12 219 TYR A CA 1
ATOM 1821 C C . TYR A 1 219 ? -8.014 7.860 28.747 1.00 74.12 219 TYR A C 1
ATOM 1823 O O . TYR A 1 219 ? -7.066 7.088 28.802 1.00 74.12 219 TYR A O 1
ATOM 1831 N N . GLY A 1 220 ? -9.271 7.440 28.929 1.00 73.31 220 GLY A N 1
ATOM 1832 C CA . GLY A 1 220 ? -9.587 6.038 29.266 1.00 73.31 220 GLY A CA 1
ATOM 1833 C C . GLY A 1 220 ? -9.114 5.001 28.229 1.00 73.31 220 GLY A C 1
ATOM 1834 O O . GLY A 1 220 ? -9.022 3.823 28.531 1.00 73.31 220 GLY A O 1
ATOM 1835 N N . SER A 1 221 ? -8.754 5.440 27.015 1.00 75.44 221 SER A N 1
ATOM 1836 C CA . SER A 1 221 ? -8.108 4.610 25.978 1.00 75.44 221 SER A CA 1
ATOM 1837 C C . SER A 1 221 ? -6.581 4.481 26.121 1.00 75.44 221 SER A C 1
ATOM 1839 O O . SER A 1 221 ? -5.948 3.825 25.297 1.00 75.44 221 SER A O 1
ATOM 1841 N N . GLU A 1 222 ? -5.977 5.140 27.111 1.00 78.19 222 GLU A N 1
ATOM 1842 C CA . GLU A 1 222 ? -4.563 5.002 27.495 1.00 78.19 222 GLU A CA 1
ATOM 1843 C C . GLU A 1 222 ? -4.380 4.160 28.763 1.00 78.19 222 GLU A C 1
ATOM 1845 O O . GLU A 1 222 ? -3.240 3.862 29.126 1.00 78.19 222 GLU A O 1
ATOM 1850 N N . THR A 1 223 ? -5.478 3.805 29.434 1.00 84.62 223 THR A N 1
ATOM 1851 C CA . THR A 1 223 ? -5.481 2.907 30.587 1.00 84.62 223 THR A CA 1
ATOM 1852 C C . THR A 1 223 ? -5.282 1.472 30.104 1.00 84.62 223 THR A C 1
ATOM 1854 O O . THR A 1 223 ? -5.980 1.018 29.193 1.00 84.62 223 THR A O 1
ATOM 1857 N N . SER A 1 224 ? -4.315 0.757 30.675 1.00 84.44 224 SER A N 1
ATOM 1858 C CA . SER A 1 224 ? -4.128 -0.670 30.412 1.00 84.44 224 SER A CA 1
ATOM 1859 C C . SER A 1 224 ? -5.248 -1.489 31.066 1.00 84.44 224 SER A C 1
ATOM 1861 O O . SER A 1 224 ? -5.953 -1.009 31.955 1.00 84.44 224 SER A O 1
ATOM 1863 N N . LEU A 1 225 ? -5.418 -2.749 30.654 1.00 86.06 225 LEU A N 1
ATOM 1864 C CA . LEU A 1 225 ? -6.408 -3.616 31.296 1.00 86.06 225 LEU A CA 1
ATOM 1865 C C . LEU A 1 225 ? -6.085 -3.839 32.783 1.00 86.06 225 LEU A C 1
ATOM 1867 O O . LEU A 1 225 ? -6.992 -3.869 33.608 1.00 86.06 225 LEU A O 1
ATOM 1871 N N . ASP A 1 226 ? -4.804 -3.942 33.127 1.00 85.38 226 ASP A N 1
ATOM 1872 C CA . ASP A 1 226 ? -4.363 -4.200 34.498 1.00 85.38 226 ASP A CA 1
ATOM 1873 C C . ASP A 1 226 ? -4.438 -2.940 35.374 1.00 85.38 226 ASP A C 1
ATOM 1875 O O . ASP A 1 226 ? -4.773 -3.029 36.551 1.00 85.38 226 ASP A O 1
ATOM 1879 N N . GLU A 1 227 ? -4.268 -1.749 34.790 1.00 86.25 227 GLU A N 1
ATOM 1880 C CA . GLU A 1 227 ? -4.608 -0.483 35.452 1.00 86.25 227 GLU A CA 1
ATOM 1881 C C . GLU A 1 227 ? -6.119 -0.352 35.681 1.00 86.25 227 GLU A C 1
ATOM 1883 O O . GLU A 1 227 ? -6.531 0.076 36.754 1.00 86.25 227 GLU A O 1
ATOM 1888 N N . CYS A 1 228 ? -6.963 -0.756 34.721 1.00 87.38 228 CYS A N 1
ATOM 1889 C CA . CYS A 1 228 ? -8.415 -0.801 34.919 1.00 87.38 228 CYS A CA 1
ATOM 1890 C C . CYS A 1 228 ? -8.801 -1.752 36.063 1.00 87.38 228 CYS A C 1
ATOM 1892 O O . CYS A 1 228 ? -9.602 -1.367 36.913 1.00 87.38 228 CYS A O 1
ATOM 1894 N N . LYS A 1 229 ? -8.210 -2.957 36.125 1.00 90.19 229 LYS A N 1
ATOM 1895 C CA . LYS A 1 229 ? -8.395 -3.888 37.253 1.00 90.19 229 LYS A CA 1
ATOM 1896 C C . LYS A 1 229 ? -7.976 -3.239 38.574 1.00 90.19 229 LYS A C 1
ATOM 1898 O O . LYS A 1 229 ? -8.756 -3.251 39.518 1.00 90.19 229 LYS A O 1
ATOM 1903 N N . ALA A 1 230 ? -6.801 -2.605 38.622 1.00 87.81 230 ALA A N 1
ATOM 1904 C CA . ALA A 1 230 ? -6.296 -1.936 39.821 1.00 87.81 230 ALA A CA 1
ATOM 1905 C C . ALA A 1 230 ? -7.182 -0.759 40.277 1.00 87.81 230 ALA A C 1
ATOM 1907 O O . ALA A 1 230 ? -7.489 -0.651 41.462 1.00 87.81 230 ALA A O 1
ATOM 1908 N N . PHE A 1 231 ? -7.645 0.095 39.356 1.00 86.56 231 PHE A N 1
ATOM 1909 C CA . PHE A 1 231 ? -8.544 1.214 39.672 1.00 86.56 231 PHE A CA 1
ATOM 1910 C C . PHE A 1 231 ? -9.916 0.753 40.177 1.00 86.56 231 PHE A C 1
ATOM 1912 O O . PHE A 1 231 ? -10.493 1.407 41.043 1.00 86.56 231 PHE A O 1
ATOM 1919 N N . LEU A 1 232 ? -10.426 -0.367 39.657 1.00 89.88 232 LEU A N 1
ATOM 1920 C CA . LEU A 1 232 ? -11.686 -0.981 40.089 1.00 89.88 232 LEU A CA 1
ATOM 1921 C C . LEU A 1 232 ? -11.511 -1.972 41.255 1.00 89.88 232 LEU A C 1
ATOM 1923 O O . LEU A 1 232 ? -12.496 -2.547 41.705 1.00 89.88 232 LEU A O 1
ATOM 1927 N N . GLN A 1 233 ? -10.281 -2.163 41.747 1.00 92.50 233 GLN A N 1
ATOM 1928 C CA . GLN A 1 233 ? -9.922 -3.110 42.814 1.00 92.50 233 GLN A CA 1
ATOM 1929 C C . GLN A 1 233 ? -10.348 -4.566 42.517 1.00 92.50 233 GLN A C 1
ATOM 1931 O O . GLN A 1 233 ? -10.634 -5.344 43.425 1.00 92.50 233 GLN A O 1
ATOM 1936 N N . LEU A 1 234 ? -10.371 -4.942 41.234 1.00 92.31 234 LEU A N 1
ATOM 1937 C CA . LEU A 1 234 ? -10.700 -6.290 40.769 1.00 92.31 234 LEU A CA 1
ATOM 1938 C C . LEU A 1 234 ? -9.460 -7.190 40.792 1.00 92.31 234 LEU A C 1
ATOM 1940 O O . LEU A 1 234 ? -8.381 -6.787 40.347 1.00 92.31 234 LEU A O 1
ATOM 1944 N N . SER A 1 235 ? -9.626 -8.435 41.246 1.00 93.50 235 SER A N 1
ATOM 1945 C CA . SER A 1 235 ? -8.622 -9.476 41.031 1.00 93.50 235 SER A CA 1
ATOM 1946 C C . SER A 1 235 ? -8.683 -9.957 39.576 1.00 93.50 235 SER A C 1
ATOM 1948 O O . SER A 1 235 ? -9.608 -9.636 38.824 1.00 93.50 235 SER A O 1
ATOM 1950 N N . ASN A 1 236 ? -7.689 -10.736 39.144 1.00 91.88 236 ASN A N 1
ATOM 1951 C CA . ASN A 1 236 ? -7.749 -11.331 37.810 1.00 91.88 236 ASN A CA 1
ATOM 1952 C C . ASN A 1 236 ? -8.897 -12.352 37.692 1.00 91.88 236 ASN A C 1
ATOM 1954 O O . ASN A 1 236 ? -9.484 -12.471 36.624 1.00 91.88 236 ASN A O 1
ATOM 1958 N N . GLU A 1 237 ? -9.232 -13.035 38.789 1.00 93.62 237 GLU A N 1
ATOM 1959 C CA . GLU A 1 237 ? -10.329 -14.005 38.883 1.00 93.62 237 GLU A CA 1
ATOM 1960 C C . GLU A 1 237 ? -11.688 -13.302 38.784 1.00 93.62 237 GLU A C 1
ATOM 1962 O O . GLU A 1 237 ? -12.449 -13.596 37.866 1.00 93.62 237 GLU A O 1
ATOM 1967 N N . THR A 1 238 ? -11.957 -12.287 39.617 1.00 93.81 238 THR A N 1
ATOM 1968 C CA . THR A 1 238 ? -13.249 -11.575 39.581 1.00 93.81 238 THR A CA 1
ATOM 1969 C C . THR A 1 238 ? -13.453 -10.799 38.280 1.00 93.81 238 THR A C 1
ATOM 1971 O O . THR A 1 238 ? -14.577 -10.673 37.799 1.00 93.81 238 THR A O 1
ATOM 1974 N N . TYR A 1 239 ? -12.373 -10.322 37.648 1.00 94.06 239 TYR A N 1
ATOM 1975 C CA . TYR A 1 239 ? -12.441 -9.765 36.296 1.00 94.06 239 TYR A CA 1
ATOM 1976 C C . TYR A 1 239 ? -12.866 -10.808 35.246 1.00 94.06 239 TYR A C 1
ATOM 1978 O O . TYR A 1 239 ? -13.630 -10.472 34.340 1.00 94.06 239 TYR A O 1
ATOM 1986 N N . MET A 1 240 ? -12.378 -12.050 35.343 1.00 94.38 240 MET A N 1
ATOM 1987 C CA . MET A 1 240 ? -12.774 -13.130 34.432 1.00 94.38 240 MET A CA 1
ATOM 1988 C C . MET A 1 240 ? -14.228 -13.550 34.669 1.00 94.38 240 MET A C 1
ATOM 1990 O O . MET A 1 240 ? -14.984 -13.622 33.709 1.00 94.38 240 MET A O 1
ATOM 1994 N N . GLU A 1 241 ? -14.661 -13.697 35.924 1.00 95.06 241 GLU A N 1
ATOM 1995 C CA . GLU A 1 241 ? -16.062 -13.997 36.264 1.00 95.06 241 GLU A CA 1
ATOM 1996 C C . GLU A 1 241 ? -17.034 -12.938 35.715 1.00 95.06 241 GLU A C 1
ATOM 1998 O O . GLU A 1 241 ? -18.006 -13.277 35.039 1.00 95.06 241 GLU A O 1
ATOM 2003 N N . LEU A 1 242 ? -16.746 -11.647 35.932 1.00 94.75 242 LEU A N 1
ATOM 2004 C CA . LEU A 1 242 ? -17.539 -10.539 35.380 1.00 94.75 242 LEU A CA 1
ATOM 2005 C C . LEU A 1 242 ? -17.544 -10.537 33.847 1.00 94.75 242 LEU A C 1
ATOM 2007 O O . LEU A 1 242 ? -18.554 -10.204 33.224 1.00 94.75 242 LEU A O 1
ATOM 2011 N N . ARG A 1 243 ? -16.420 -10.900 33.221 1.00 94.19 243 ARG A N 1
ATOM 2012 C CA . ARG A 1 243 ? -16.316 -11.001 31.765 1.00 94.19 243 ARG A CA 1
ATOM 2013 C C . ARG A 1 243 ? -17.176 -12.139 31.222 1.00 94.19 243 ARG A C 1
ATOM 2015 O O . ARG A 1 243 ? -17.878 -11.918 30.240 1.00 94.19 243 ARG A O 1
ATOM 2022 N N . ASP A 1 244 ? -17.150 -13.306 31.856 1.00 95.62 244 ASP A N 1
ATOM 2023 C CA . ASP A 1 244 ? -17.913 -14.479 31.429 1.00 95.62 244 ASP A CA 1
ATOM 2024 C C . ASP A 1 244 ? -19.425 -14.254 31.611 1.00 95.62 244 ASP A C 1
ATOM 2026 O O . ASP A 1 244 ? -20.213 -14.575 30.719 1.00 95.62 244 ASP A O 1
ATOM 2030 N N . GLN A 1 245 ? -19.830 -13.608 32.712 1.00 95.69 245 GLN A N 1
ATOM 2031 C CA . GLN A 1 245 ? -21.211 -13.160 32.943 1.00 95.69 245 GLN A CA 1
ATOM 2032 C C . GLN A 1 245 ? -21.669 -12.155 31.876 1.00 95.69 245 GLN A C 1
ATOM 2034 O O . GLN A 1 245 ? -22.732 -12.324 31.274 1.00 95.69 245 GLN A O 1
ATOM 2039 N N . PHE A 1 246 ? -20.857 -11.135 31.582 1.00 94.81 246 PHE A N 1
ATOM 2040 C CA . PHE A 1 246 ? -21.193 -10.145 30.560 1.00 94.81 246 PHE A CA 1
ATOM 2041 C C . PHE A 1 246 ? -21.207 -10.741 29.144 1.00 94.81 246 PHE A C 1
ATOM 2043 O O . PHE A 1 246 ? -22.030 -10.348 28.317 1.00 94.81 246 PHE A O 1
ATOM 2050 N N . GLU A 1 247 ? -20.343 -11.718 28.853 1.00 94.06 247 GLU A N 1
ATOM 2051 C CA . GLU A 1 247 ? -20.363 -12.439 27.581 1.00 94.06 247 GLU A CA 1
ATOM 2052 C C . GLU A 1 247 ? -21.619 -13.315 27.449 1.00 94.06 247 GLU A C 1
ATOM 2054 O O . GLU A 1 247 ? -22.217 -13.347 26.373 1.00 94.06 247 GLU A O 1
ATOM 2059 N N . ALA A 1 248 ? -22.086 -13.951 28.531 1.00 95.19 248 ALA A N 1
ATOM 2060 C CA . ALA A 1 248 ? -23.369 -14.655 28.542 1.00 95.19 248 ALA A CA 1
ATOM 2061 C C . ALA A 1 248 ? -24.546 -13.706 28.241 1.00 95.19 248 ALA A C 1
ATOM 2063 O O . ALA A 1 248 ? -25.327 -13.990 27.331 1.00 95.19 248 ALA A O 1
ATOM 2064 N N . ILE A 1 249 ? -24.613 -12.540 28.900 1.00 94.75 249 ILE A N 1
ATOM 2065 C CA . ILE A 1 249 ? -25.622 -11.501 28.612 1.00 94.75 249 ILE A CA 1
ATOM 2066 C C . ILE A 1 249 ? -25.532 -11.048 27.145 1.00 94.75 249 ILE A C 1
ATOM 2068 O O . ILE A 1 249 ? -26.550 -10.967 26.460 1.00 94.75 249 ILE A O 1
ATOM 2072 N N . CYS A 1 250 ? -24.326 -10.810 26.619 1.00 93.31 250 CYS A N 1
ATOM 2073 C CA . CYS A 1 250 ? -24.147 -10.428 25.216 1.00 93.31 250 CYS A CA 1
ATOM 2074 C C . CYS A 1 250 ? -24.644 -11.508 24.241 1.00 93.31 250 CYS A C 1
ATOM 2076 O O . CYS A 1 250 ? -25.233 -11.168 23.218 1.00 93.31 250 CYS A O 1
ATOM 2078 N N . ARG A 1 251 ? -24.441 -12.799 24.542 1.00 93.31 251 ARG A N 1
ATOM 2079 C CA . ARG A 1 251 ? -24.954 -13.906 23.715 1.00 93.31 251 ARG A CA 1
ATOM 2080 C C . ARG A 1 251 ? -26.482 -13.992 23.750 1.00 93.31 251 ARG A C 1
ATOM 2082 O O . ARG A 1 251 ? -27.078 -14.205 22.698 1.00 93.31 251 ARG A O 1
ATOM 2089 N N . GLU A 1 252 ? -27.107 -13.799 24.913 1.00 93.25 252 GLU A N 1
ATOM 2090 C CA . GLU A 1 252 ? -28.574 -13.769 25.054 1.00 93.25 252 GLU A CA 1
ATOM 2091 C C . GLU A 1 252 ? -29.212 -12.599 24.287 1.00 93.25 252 GLU A C 1
ATOM 2093 O O . GLU A 1 252 ? -30.194 -12.788 23.575 1.00 93.25 252 GLU A O 1
ATOM 2098 N N . GLU A 1 253 ? -28.619 -11.406 24.376 1.00 90.25 253 GLU A N 1
ATOM 2099 C CA . GLU A 1 253 ? -29.081 -10.185 23.694 1.00 90.25 253 GLU A CA 1
ATOM 2100 C C . GLU A 1 253 ? -28.694 -10.129 22.197 1.00 90.25 253 GLU A C 1
ATOM 2102 O O . GLU A 1 253 ? -28.990 -9.151 21.507 1.00 90.25 253 GLU A O 1
ATOM 2107 N N . GLY A 1 254 ? -27.989 -11.140 21.669 1.00 90.12 254 GLY A N 1
ATOM 2108 C CA . GLY A 1 254 ? -27.512 -11.171 20.278 1.00 90.12 254 GLY A CA 1
ATOM 2109 C C . GLY A 1 254 ? -26.417 -10.140 19.947 1.00 90.12 254 GLY A C 1
ATOM 2110 O O . GLY A 1 254 ? -26.193 -9.805 18.781 1.00 90.12 254 G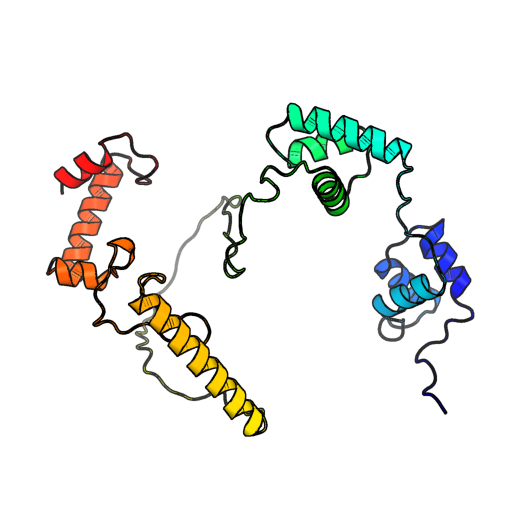LY A O 1
ATOM 2111 N N . ILE A 1 255 ? -25.723 -9.617 20.959 1.00 91.50 255 ILE A N 1
ATOM 2112 C CA . ILE A 1 255 ? -24.683 -8.591 20.842 1.00 91.50 255 ILE A CA 1
ATOM 2113 C C . ILE A 1 255 ? -23.362 -9.220 20.378 1.00 91.50 255 ILE A C 1
ATOM 2115 O O . ILE A 1 255 ? -22.595 -9.775 21.161 1.00 91.50 255 ILE A O 1
ATOM 2119 N N . ILE A 1 256 ? -23.055 -9.074 19.085 1.00 88.62 256 ILE A N 1
ATOM 2120 C CA . ILE A 1 256 ? -21.782 -9.543 18.499 1.00 88.62 256 ILE A CA 1
ATOM 2121 C C . ILE A 1 256 ? -20.688 -8.461 18.585 1.00 88.62 256 ILE A C 1
ATOM 2123 O O . ILE A 1 256 ? -19.516 -8.761 18.812 1.00 88.62 256 ILE A O 1
ATOM 2127 N N . LYS A 1 257 ? -21.042 -7.185 18.368 1.00 87.56 257 LYS A N 1
ATOM 2128 C CA . LYS A 1 257 ? -20.116 -6.035 18.413 1.00 87.56 257 LYS A CA 1
ATOM 2129 C C . LYS A 1 257 ? -20.836 -4.784 18.910 1.00 87.56 257 LYS A C 1
ATOM 2131 O O . LYS A 1 257 ? -21.883 -4.433 18.373 1.00 87.56 257 LYS A O 1
ATOM 2136 N N . MET A 1 258 ? -20.208 -4.043 19.826 1.00 83.75 258 MET A N 1
ATOM 2137 C CA . MET A 1 258 ? -20.719 -2.769 20.364 1.00 83.75 258 MET A CA 1
ATOM 2138 C C . MET A 1 258 ? -21.155 -1.772 19.270 1.00 83.75 258 MET A C 1
ATOM 2140 O O . MET A 1 258 ? -22.147 -1.077 19.432 1.00 83.75 258 MET A O 1
ATOM 2144 N N . THR A 1 259 ? -20.441 -1.709 18.141 1.00 85.31 259 THR A N 1
ATOM 2145 C CA . THR A 1 259 ? -20.735 -0.780 17.028 1.00 85.31 259 THR A CA 1
ATOM 2146 C C . THR A 1 259 ? -21.896 -1.208 16.125 1.00 85.31 259 THR A C 1
ATOM 2148 O O . THR A 1 259 ? -22.206 -0.487 15.183 1.00 85.31 259 THR A O 1
ATOM 2151 N N . LEU A 1 260 ? -22.465 -2.397 16.339 1.00 85.38 260 LEU A N 1
ATOM 2152 C CA . LEU A 1 260 ? -23.604 -2.938 15.583 1.00 85.38 260 LEU A CA 1
ATOM 2153 C C . LEU A 1 260 ? -24.872 -3.063 16.445 1.00 85.38 260 LEU A C 1
ATOM 2155 O O . LEU A 1 260 ? -25.918 -3.437 15.926 1.00 85.38 260 LEU A O 1
ATOM 2159 N N . CYS A 1 261 ? -24.772 -2.780 17.747 1.00 86.06 261 CYS A N 1
ATOM 2160 C CA . CYS A 1 261 ? -25.909 -2.765 18.663 1.00 86.06 261 CYS A CA 1
ATOM 2161 C C . CYS A 1 261 ? -26.867 -1.624 18.312 1.00 86.06 261 CYS A C 1
ATOM 2163 O O . CYS A 1 261 ? -26.429 -0.566 17.856 1.00 86.06 261 CYS A O 1
ATOM 2165 N N . ALA A 1 262 ? -28.156 -1.809 18.598 1.00 84.81 262 ALA A N 1
ATOM 2166 C CA . ALA A 1 262 ? -29.101 -0.699 18.575 1.00 84.81 262 ALA A CA 1
ATOM 2167 C C . ALA A 1 262 ? -28.773 0.320 19.685 1.00 84.81 262 ALA A C 1
ATOM 2169 O O . ALA A 1 262 ? -28.209 -0.035 20.728 1.00 84.81 262 ALA A O 1
ATOM 2170 N N . ASP A 1 263 ? -29.148 1.585 19.478 1.00 86.19 263 ASP A N 1
ATOM 2171 C CA . ASP A 1 263 ? -28.945 2.644 20.469 1.00 86.19 263 ASP A CA 1
ATOM 2172 C C . ASP A 1 263 ? -29.568 2.254 21.821 1.00 86.19 263 ASP A C 1
ATOM 2174 O O . ASP A 1 263 ? -30.728 1.855 21.907 1.00 86.19 263 ASP A O 1
ATOM 2178 N N . GLY A 1 264 ? -28.774 2.336 22.891 1.00 87.12 264 GLY A N 1
ATOM 2179 C CA . GLY A 1 264 ? -29.180 1.957 24.250 1.00 87.12 264 GLY A CA 1
ATOM 2180 C C . GLY A 1 264 ? -29.043 0.468 24.599 1.00 87.12 264 GLY A C 1
ATOM 2181 O O . GLY A 1 264 ? -28.833 0.164 25.771 1.00 87.12 264 GLY A O 1
ATOM 2182 N N . GLN A 1 265 ? -29.043 -0.457 23.630 1.00 90.38 265 GLN A N 1
ATOM 2183 C CA . GLN A 1 265 ? -28.956 -1.908 23.890 1.00 90.38 265 GLN A CA 1
ATOM 2184 C C . GLN A 1 265 ? -27.676 -2.286 24.664 1.00 90.38 265 GLN A C 1
ATOM 2186 O O . GLN A 1 265 ? -27.714 -3.046 25.628 1.00 90.38 265 GLN A O 1
ATOM 2191 N N . TRP A 1 266 ? -26.541 -1.681 24.300 1.00 90.94 266 TRP A N 1
ATOM 2192 C CA . TRP A 1 266 ? -25.259 -1.866 24.995 1.00 90.94 266 TRP A CA 1
ATOM 2193 C C . TRP A 1 266 ? -25.243 -1.313 26.429 1.00 90.94 266 TRP A C 1
ATOM 2195 O O . TRP A 1 266 ? -24.440 -1.761 27.244 1.00 90.94 266 TRP A O 1
ATOM 2205 N N . GLN A 1 267 ? -26.094 -0.330 26.743 1.00 91.62 267 GLN A N 1
ATOM 2206 C CA . GLN A 1 267 ? -26.224 0.181 28.107 1.00 91.62 267 GLN A CA 1
ATOM 2207 C C . GLN A 1 267 ? -27.142 -0.726 28.931 1.00 91.62 267 GLN A C 1
ATOM 2209 O O . GLN A 1 267 ? -26.739 -1.139 30.009 1.00 91.62 267 GLN A O 1
ATOM 2214 N N . ALA A 1 268 ? -28.280 -1.157 28.378 1.00 92.06 268 ALA A N 1
ATOM 2215 C CA . ALA A 1 268 ? -29.169 -2.121 29.031 1.00 92.06 268 ALA A CA 1
ATOM 2216 C C . ALA A 1 268 ? -28.458 -3.445 29.382 1.00 92.06 268 ALA A C 1
ATOM 2218 O O . ALA A 1 268 ? -28.632 -3.966 30.479 1.00 92.06 268 ALA A O 1
ATOM 2219 N N . ALA A 1 269 ? -27.587 -3.948 28.496 1.00 92.75 269 ALA A N 1
ATOM 2220 C CA . ALA A 1 269 ? -26.762 -5.126 28.771 1.00 92.75 269 ALA A CA 1
ATOM 2221 C C . ALA A 1 269 ? -25.772 -4.922 29.937 1.00 92.75 269 ALA A C 1
ATOM 2223 O O . ALA A 1 269 ? -25.455 -5.876 30.641 1.00 92.75 269 ALA A O 1
ATOM 2224 N N . LYS A 1 270 ? -25.281 -3.692 30.156 1.00 91.94 270 LYS A N 1
ATOM 2225 C CA . LYS A 1 270 ? -24.416 -3.352 31.300 1.00 91.94 270 LYS A CA 1
ATOM 2226 C C . LYS A 1 270 ? -25.196 -3.131 32.584 1.00 91.94 270 LYS A C 1
ATOM 2228 O O . LYS A 1 270 ? -24.706 -3.504 33.634 1.00 91.94 270 LYS A O 1
ATOM 2233 N N . ASP A 1 271 ? -26.382 -2.535 32.500 1.00 93.12 271 ASP A N 1
ATOM 2234 C CA . ASP A 1 271 ? -27.252 -2.293 33.656 1.00 93.12 271 ASP A CA 1
ATOM 2235 C C . ASP A 1 271 ? -27.833 -3.611 34.223 1.00 93.12 271 ASP A C 1
ATOM 2237 O O . ASP A 1 271 ? -28.414 -3.622 35.307 1.00 93.12 271 ASP A O 1
ATOM 2241 N N . ARG A 1 272 ? -27.679 -4.719 33.480 1.00 92.44 272 ARG A N 1
ATOM 2242 C CA . ARG A 1 272 ? -28.026 -6.097 33.860 1.00 92.44 272 ARG A CA 1
ATOM 2243 C C . ARG A 1 272 ? -26.873 -6.868 34.538 1.00 92.44 272 ARG A C 1
ATOM 2245 O O . ARG A 1 272 ? -27.145 -7.928 35.101 1.00 92.44 272 ARG A O 1
ATOM 2252 N N . LEU A 1 273 ? -25.631 -6.374 34.457 1.00 89.62 273 LEU A N 1
ATOM 2253 C CA . LEU A 1 273 ? -24.427 -6.976 35.055 1.00 89.62 273 LEU A CA 1
ATOM 2254 C C . LEU A 1 273 ? -24.224 -6.495 36.502 1.00 89.62 273 LEU A C 1
ATOM 2256 O O . LEU A 1 273 ? -24.055 -7.373 37.371 1.00 89.62 273 LEU A O 1
#

Foldseek 3Di:
DDDPPLDDCPVCVVVLLCVCAVVVDDLVVVLVVCCVVVVHDSVSGDDSVVSVVVCVVVVRDHSDDDDDVVRLVVLLVLLVVCLVVDPDPVVSVVVVVVVPDPDDPVNSVVSCVVNQSDPAHPVRDDDDPPDDDDDDDDDDDDDDDDDDDDDDDDDPPDDPPDPPPPPPVDPVVVVVVVVVVVVVVVVVQVVCVVVVNDFFAPAADVVGGGDDPVPDGPDPVNQDPVNVCVVVVHDPVNVVVVVVQLVVLCVVLVNPDPVPDDPCSVVVSVVVD

Organism: NCBI:txid245834

Secondary structure (DSSP, 8-state):
-PPPPSS--TTTHHHHHIIIIIS---HHHHHHHHHHHHT--TTTSPPHHHHHHHHHHTTPPPSSPPPPHHHHHHHHHHHHHHHHH-S-HHHHHHHHHHTT----HHHHHHHHHHTT--SS-TTS-PPPPS--------------------------------S--------HHHHHHHHHHHHHHHHHHHHHHHTTSS---SS-BTTB-PPPTTS--SSTTSS-HHHHHHHTT--HHHHHHHHHHHHHHHHHTT-S-GGGSPTTHHHHHHHT-